Protein AF-A0A1V2LB92-F1 (afdb_monomer)

Radius of gyration: 40.5 Å; Cα contacts (8 Å, |Δi|>4): 14; chains: 1; bounding box: 112×59×64 Å

Organism: Cyberlindnera fabianii (NCBI:txid36022)

Structure (mmCIF, N/CA/C/O backbone):
data_AF-A0A1V2LB92-F1
#
_entry.id   AF-A0A1V2LB92-F1
#
loop_
_atom_site.group_PDB
_atom_site.id
_atom_site.type_symbol
_atom_site.label_atom_id
_atom_site.label_alt_id
_atom_site.label_comp_id
_atom_site.label_asym_id
_atom_site.label_entity_id
_atom_site.label_seq_id
_atom_site.pdbx_PDB_ins_code
_atom_site.Cartn_x
_atom_site.Cartn_y
_atom_site.Cartn_z
_atom_site.occupancy
_atom_site.B_iso_or_equiv
_atom_site.auth_seq_id
_atom_site.auth_comp_id
_atom_site.auth_asym_id
_atom_site.auth_atom_id
_atom_site.pdbx_PDB_model_num
ATOM 1 N N . MET A 1 1 ? 47.892 -26.557 3.082 1.00 36.50 1 MET A N 1
ATOM 2 C CA . MET A 1 1 ? 46.728 -25.646 3.042 1.00 36.50 1 MET A CA 1
ATOM 3 C C . MET A 1 1 ? 46.063 -25.804 1.686 1.00 36.50 1 MET A C 1
ATOM 5 O O . MET A 1 1 ? 46.674 -25.459 0.686 1.00 36.50 1 MET A O 1
ATOM 9 N N . THR A 1 2 ? 44.878 -26.402 1.628 1.00 41.91 2 THR A N 1
ATOM 10 C CA . THR A 1 2 ? 44.112 -26.574 0.387 1.00 41.91 2 THR A CA 1
ATOM 11 C C . THR A 1 2 ? 43.107 -25.433 0.272 1.00 41.91 2 THR A C 1
ATOM 13 O O . THR A 1 2 ? 42.190 -25.316 1.079 1.00 41.91 2 THR A O 1
ATOM 16 N N . ILE A 1 3 ? 43.309 -24.549 -0.706 1.00 48.97 3 ILE A N 1
ATOM 17 C CA . ILE A 1 3 ? 42.399 -23.432 -0.978 1.00 48.97 3 ILE A CA 1
ATOM 18 C C . ILE A 1 3 ? 41.278 -23.962 -1.875 1.00 48.97 3 ILE A C 1
ATOM 20 O O . ILE A 1 3 ? 41.501 -24.262 -3.046 1.00 48.97 3 ILE A O 1
ATOM 24 N N . THR A 1 4 ? 40.073 -24.111 -1.329 1.00 45.09 4 THR A N 1
ATOM 25 C CA . THR A 1 4 ? 38.881 -24.488 -2.098 1.00 45.09 4 THR A CA 1
ATOM 26 C C . THR A 1 4 ? 38.142 -23.236 -2.562 1.00 45.09 4 THR A C 1
ATOM 28 O O . THR A 1 4 ? 37.553 -22.524 -1.751 1.00 45.09 4 THR A O 1
ATOM 31 N N . PHE A 1 5 ? 38.144 -22.977 -3.870 1.00 56.56 5 PHE A N 1
ATOM 32 C CA . PHE A 1 5 ? 37.332 -21.923 -4.478 1.00 56.56 5 PHE A CA 1
ATOM 33 C C . PHE A 1 5 ? 35.899 -22.424 -4.700 1.00 56.56 5 PHE A C 1
ATOM 35 O O . PHE A 1 5 ? 35.677 -23.484 -5.288 1.00 56.56 5 PHE A O 1
ATOM 42 N N . THR A 1 6 ? 34.913 -21.667 -4.222 1.00 57.88 6 THR A N 1
ATOM 43 C CA . THR A 1 6 ? 33.488 -21.952 -4.421 1.00 57.88 6 THR A CA 1
ATOM 44 C C . THR A 1 6 ? 33.135 -21.901 -5.916 1.00 57.88 6 THR A C 1
ATOM 46 O O . THR A 1 6 ? 33.586 -21.023 -6.652 1.00 57.88 6 THR A O 1
ATOM 49 N N . LYS A 1 7 ? 32.358 -22.889 -6.393 1.00 54.69 7 LYS A N 1
ATOM 50 C CA . LYS A 1 7 ? 32.003 -23.114 -7.810 1.00 54.69 7 LYS A CA 1
ATOM 51 C C . LYS A 1 7 ? 31.178 -21.958 -8.408 1.00 54.69 7 LYS A C 1
ATOM 53 O O . LYS A 1 7 ? 29.968 -22.073 -8.572 1.00 54.69 7 LYS A O 1
ATOM 58 N N . ASN A 1 8 ? 31.832 -20.885 -8.837 1.00 59.44 8 ASN A N 1
ATOM 59 C CA . ASN A 1 8 ? 31.279 -19.954 -9.821 1.00 59.44 8 ASN A CA 1
ATOM 60 C C . ASN A 1 8 ? 31.751 -20.385 -11.218 1.00 59.44 8 ASN A C 1
ATOM 62 O O . ASN A 1 8 ? 32.840 -20.023 -11.653 1.00 59.44 8 ASN A O 1
ATOM 66 N N . SER A 1 9 ? 30.934 -21.160 -11.939 1.00 61.81 9 SER A N 1
ATOM 67 C CA . SER A 1 9 ? 31.319 -21.804 -13.215 1.00 61.81 9 SER A CA 1
ATOM 68 C C . SER A 1 9 ? 31.877 -20.842 -14.276 1.00 61.81 9 SER A C 1
ATOM 70 O O . SER A 1 9 ? 32.731 -21.218 -15.077 1.00 61.81 9 SER A O 1
ATOM 72 N N . LYS A 1 10 ? 31.425 -19.580 -14.266 1.00 61.66 10 LYS A N 1
ATOM 73 C CA . LYS A 1 10 ? 31.897 -18.528 -15.179 1.00 61.66 10 LYS A CA 1
ATOM 74 C C . LYS A 1 10 ? 33.268 -17.966 -14.791 1.00 61.66 10 LYS A C 1
ATOM 76 O O . LYS A 1 10 ? 34.039 -17.613 -15.675 1.00 61.66 10 LYS A O 1
ATOM 81 N N . THR A 1 11 ? 33.587 -17.879 -13.498 1.00 68.88 11 THR A N 1
ATOM 82 C CA . THR A 1 11 ? 34.873 -17.336 -13.024 1.00 68.88 11 THR A CA 1
ATOM 83 C C . THR A 1 11 ? 35.951 -18.412 -12.967 1.00 68.88 11 THR A C 1
ATOM 85 O O . THR A 1 11 ? 37.110 -18.119 -13.247 1.00 68.88 11 THR A O 1
ATOM 88 N N . THR A 1 12 ? 35.579 -19.668 -12.698 1.00 69.19 12 THR A N 1
ATOM 89 C CA . THR A 1 12 ? 36.506 -20.810 -12.700 1.00 69.19 12 THR A CA 1
ATOM 90 C C . THR A 1 12 ? 37.085 -21.070 -14.088 1.00 69.19 12 THR A C 1
ATOM 92 O O . THR A 1 12 ? 38.272 -21.344 -14.207 1.00 69.19 12 THR A O 1
ATOM 95 N N . GLY A 1 13 ? 36.287 -20.919 -15.153 1.00 71.81 13 GLY A N 1
ATOM 96 C CA . GLY A 1 13 ? 36.778 -21.061 -16.529 1.00 71.81 13 GLY A CA 1
ATOM 97 C C . GLY A 1 13 ? 37.812 -19.996 -16.913 1.00 71.81 13 GLY A C 1
ATOM 98 O O . GLY A 1 13 ? 38.801 -20.305 -17.572 1.00 71.81 13 GLY A O 1
ATOM 99 N N . SER A 1 14 ? 37.620 -18.755 -16.459 1.00 77.00 14 SER A N 1
ATOM 100 C CA . SER A 1 14 ? 38.572 -17.661 -16.688 1.00 77.00 14 SER A CA 1
ATOM 101 C C . SER A 1 14 ? 39.845 -17.808 -15.853 1.00 77.00 14 SER A C 1
ATOM 103 O O . SER A 1 14 ? 40.929 -17.528 -16.356 1.00 77.00 14 SER A O 1
ATOM 105 N N . LEU A 1 15 ? 39.731 -18.281 -14.606 1.00 74.69 15 LEU A N 1
ATOM 106 C CA . LEU A 1 15 ? 40.886 -18.569 -13.750 1.00 74.69 15 LEU A CA 1
ATOM 107 C C . LEU A 1 15 ? 41.728 -19.718 -14.303 1.00 74.69 15 LEU A C 1
ATOM 109 O O . LEU A 1 15 ? 42.943 -19.588 -14.367 1.00 74.69 15 LEU A O 1
ATOM 113 N N . ASN A 1 16 ? 41.099 -20.799 -14.768 1.00 74.56 16 ASN A N 1
ATOM 114 C CA . ASN A 1 16 ? 41.821 -21.928 -15.354 1.00 74.56 16 ASN A CA 1
ATOM 115 C C . ASN A 1 16 ? 42.598 -21.506 -16.610 1.00 74.56 16 ASN A C 1
ATOM 117 O O . ASN A 1 16 ? 43.771 -21.837 -16.731 1.00 74.56 16 ASN A O 1
ATOM 121 N N . ARG A 1 17 ? 42.004 -20.672 -17.474 1.00 76.88 17 ARG A N 1
ATOM 122 C CA . ARG A 1 17 ? 42.705 -20.095 -18.636 1.00 76.88 17 ARG A CA 1
ATOM 123 C C . ARG A 1 17 ? 43.873 -19.193 -18.243 1.00 76.88 17 ARG A C 1
ATOM 125 O O . ARG A 1 17 ? 44.909 -19.219 -18.893 1.00 76.88 17 ARG A O 1
ATOM 132 N N . LEU A 1 18 ? 43.720 -18.390 -17.189 1.00 78.88 18 LEU A N 1
ATOM 133 C CA . LEU A 1 18 ? 44.806 -17.542 -16.695 1.00 78.88 18 LEU A CA 1
ATOM 134 C C . LEU A 1 18 ? 45.961 -18.397 -16.151 1.00 78.88 18 LEU A C 1
ATOM 136 O O . LEU A 1 18 ? 47.122 -18.143 -16.462 1.00 78.88 18 LEU A O 1
ATOM 140 N N . LEU A 1 19 ? 45.645 -19.438 -15.383 1.00 77.19 19 LEU A N 1
ATOM 141 C CA . LEU A 1 19 ? 46.636 -20.355 -14.823 1.00 77.19 19 LEU A CA 1
ATOM 142 C C . LEU A 1 19 ? 47.370 -21.147 -15.915 1.00 77.19 19 LEU A C 1
ATOM 144 O O . LEU A 1 19 ? 48.583 -21.315 -15.819 1.00 77.19 19 LEU A O 1
ATOM 148 N N . GLU A 1 20 ? 46.678 -21.537 -16.988 1.00 75.19 20 GLU A N 1
ATOM 149 C CA . GLU A 1 20 ? 47.289 -22.139 -18.183 1.00 75.19 20 GLU A CA 1
ATOM 150 C C . GLU A 1 20 ? 48.284 -21.194 -18.878 1.00 75.19 20 GLU A C 1
ATOM 152 O O . GLU A 1 20 ? 49.287 -21.656 -19.415 1.00 75.19 20 GLU A O 1
ATOM 157 N N . THR A 1 21 ? 48.046 -19.876 -18.851 1.00 75.62 21 THR A N 1
ATOM 158 C CA . THR A 1 21 ? 48.954 -18.886 -19.466 1.00 75.62 21 THR A CA 1
ATOM 159 C C . THR A 1 21 ? 50.144 -18.489 -18.594 1.00 75.62 21 THR A C 1
ATOM 161 O O . THR A 1 21 ? 51.161 -18.048 -19.123 1.00 75.62 21 THR A O 1
ATOM 164 N N . VAL A 1 22 ? 50.026 -18.612 -17.270 1.00 76.06 22 VAL A N 1
ATOM 165 C CA . VAL A 1 22 ? 51.051 -18.163 -16.311 1.00 76.06 22 VAL A CA 1
ATOM 166 C C . VAL A 1 22 ? 52.025 -19.286 -15.945 1.00 76.06 22 VAL A C 1
ATOM 168 O O . VAL A 1 22 ? 53.168 -19.004 -15.592 1.00 76.06 22 VAL A O 1
ATOM 171 N N . LEU A 1 23 ? 51.609 -20.552 -16.046 1.00 67.50 23 LEU A N 1
ATOM 172 C CA . LEU A 1 23 ? 52.471 -21.698 -15.765 1.00 67.50 23 LEU A CA 1
ATOM 173 C C . LEU A 1 23 ? 53.269 -22.104 -17.020 1.00 67.50 23 LEU A C 1
ATOM 175 O O . LEU A 1 23 ? 52.676 -22.567 -18.000 1.00 67.50 23 LEU A O 1
ATOM 179 N N . PRO A 1 24 ? 54.611 -21.983 -17.013 1.00 64.62 24 PRO A N 1
ATOM 180 C CA . PRO A 1 24 ? 55.433 -22.421 -18.134 1.00 64.62 24 PRO A CA 1
ATOM 181 C C . PRO A 1 24 ? 55.300 -23.941 -18.317 1.00 64.62 24 PRO A C 1
ATOM 183 O O . PRO A 1 24 ? 55.562 -24.701 -17.387 1.00 64.62 24 PRO A O 1
ATOM 186 N N . GLY A 1 25 ? 54.902 -24.390 -19.513 1.00 58.72 25 GLY A N 1
ATOM 187 C CA . GLY A 1 25 ? 54.872 -25.814 -19.881 1.00 58.72 25 GLY A CA 1
ATOM 188 C C . GLY A 1 25 ? 53.495 -26.492 -19.944 1.00 58.72 25 GLY A C 1
ATOM 189 O O . GLY A 1 25 ? 53.449 -27.697 -20.178 1.00 58.72 25 GLY A O 1
ATOM 190 N N . HIS A 1 26 ? 52.377 -25.768 -19.780 1.00 58.84 26 HIS A N 1
ATOM 191 C CA . HIS A 1 26 ? 51.018 -26.345 -19.871 1.00 58.84 26 HIS A CA 1
ATOM 192 C C . HIS A 1 26 ? 50.240 -26.013 -21.157 1.00 58.84 26 HIS A C 1
ATOM 194 O O . HIS A 1 26 ? 49.044 -26.286 -21.258 1.00 58.84 26 HIS A O 1
ATOM 200 N N . THR A 1 27 ? 50.912 -25.482 -22.182 1.00 55.88 27 THR A N 1
ATOM 201 C CA . THR A 1 27 ? 50.312 -25.278 -23.505 1.00 55.88 27 THR A CA 1
ATOM 202 C C . THR A 1 27 ? 50.079 -26.633 -24.174 1.00 55.88 27 THR A C 1
ATOM 204 O O . THR A 1 27 ? 50.938 -27.144 -24.894 1.00 55.88 27 THR A O 1
ATOM 207 N N . THR A 1 28 ? 48.919 -27.248 -23.944 1.00 58.78 28 THR A N 1
ATOM 208 C CA . THR A 1 28 ? 48.454 -28.309 -24.838 1.00 58.78 28 THR A CA 1
ATOM 209 C C . THR A 1 28 ? 48.334 -27.690 -26.228 1.00 58.78 28 THR A C 1
ATOM 211 O O . THR A 1 28 ? 47.583 -26.740 -26.445 1.00 58.78 28 THR A O 1
ATOM 214 N N . ASN A 1 29 ? 49.163 -28.175 -27.153 1.00 53.75 29 ASN A N 1
ATOM 215 C CA . ASN A 1 29 ? 49.193 -27.782 -28.555 1.00 53.75 29 ASN A CA 1
ATOM 216 C C . ASN A 1 29 ? 47.835 -28.068 -29.215 1.00 53.75 29 ASN A C 1
ATOM 218 O O . ASN A 1 29 ? 47.664 -29.054 -29.923 1.00 53.75 29 ASN A O 1
ATOM 222 N N . THR A 1 30 ? 46.862 -27.188 -29.017 1.00 55.47 30 THR A N 1
ATOM 223 C CA . THR A 1 30 ? 45.809 -26.968 -29.997 1.00 55.47 30 THR A CA 1
ATOM 224 C C . THR A 1 30 ? 46.266 -25.774 -30.810 1.00 55.47 30 THR A C 1
ATOM 226 O O . THR A 1 30 ? 46.243 -24.636 -30.352 1.00 55.47 30 THR A O 1
ATOM 229 N N . ALA A 1 31 ? 46.780 -26.053 -32.008 1.00 53.22 31 ALA A N 1
ATOM 230 C CA . ALA A 1 31 ? 47.159 -25.051 -32.991 1.00 53.22 31 ALA A CA 1
ATOM 231 C C . ALA A 1 31 ? 45.909 -24.281 -33.455 1.00 53.22 31 ALA A C 1
ATOM 233 O O . ALA A 1 31 ? 45.389 -24.476 -34.553 1.00 53.22 31 ALA A O 1
ATOM 234 N N . LEU A 1 32 ? 45.401 -23.401 -32.599 1.00 57.19 32 LEU A N 1
ATOM 235 C CA . LEU A 1 32 ? 44.521 -22.324 -32.992 1.00 57.19 32 LEU A CA 1
ATOM 236 C C . LEU A 1 32 ? 45.417 -21.331 -33.719 1.00 57.19 32 LEU A C 1
ATOM 238 O O . LEU A 1 32 ? 46.194 -20.603 -33.103 1.00 57.19 32 LEU A O 1
ATOM 242 N N . LYS A 1 33 ? 45.342 -21.344 -35.055 1.00 60.31 33 LYS A N 1
ATOM 243 C CA . LYS A 1 33 ? 45.853 -20.249 -35.886 1.00 60.31 33 LYS A CA 1
ATOM 244 C C . LYS A 1 33 ? 45.472 -18.936 -35.190 1.00 60.31 33 LYS A C 1
ATOM 246 O O . LYS A 1 33 ? 44.308 -18.830 -34.793 1.00 60.31 33 LYS A O 1
ATOM 251 N N . PRO A 1 34 ? 46.384 -17.961 -35.032 1.00 54.69 34 PRO A N 1
ATOM 252 C CA . PRO A 1 34 ? 46.040 -16.667 -34.467 1.00 54.69 34 PRO A CA 1
ATOM 253 C C . PRO A 1 34 ? 45.077 -15.987 -35.439 1.00 54.69 34 PRO A C 1
ATOM 255 O O . PRO A 1 34 ? 45.477 -15.263 -36.348 1.00 54.69 34 PRO A O 1
ATOM 258 N N . THR A 1 35 ? 43.784 -16.276 -35.308 1.00 55.78 35 THR A N 1
ATOM 259 C CA . THR A 1 35 ? 42.744 -15.508 -35.968 1.00 55.78 35 THR A CA 1
ATOM 260 C C . THR A 1 35 ? 42.880 -14.129 -35.373 1.00 55.78 35 THR A C 1
ATOM 262 O O . THR A 1 35 ? 42.674 -13.945 -34.170 1.00 55.78 35 THR A O 1
ATOM 265 N N . SER A 1 36 ? 43.339 -13.201 -36.207 1.00 61.81 36 SE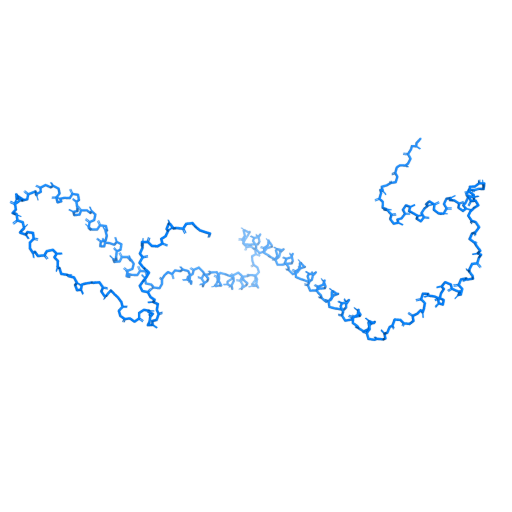R A N 1
ATOM 266 C CA . SER A 1 36 ? 43.546 -11.812 -35.841 1.00 61.81 36 SER A CA 1
ATOM 267 C C . SER A 1 36 ? 42.357 -11.341 -35.010 1.00 61.81 36 SER A C 1
ATOM 269 O O . SER A 1 36 ? 41.211 -11.625 -35.363 1.00 61.81 36 SER A O 1
ATOM 271 N N . SER A 1 37 ? 42.613 -10.646 -33.901 1.00 60.09 37 SER A N 1
ATOM 272 C CA . SER A 1 37 ? 41.569 -10.048 -33.056 1.00 60.09 37 SER A CA 1
ATOM 273 C C . SER A 1 37 ? 40.495 -9.346 -33.909 1.00 60.09 37 SER A C 1
ATOM 275 O O . SER A 1 37 ? 39.298 -9.490 -33.668 1.00 60.09 37 SER A O 1
ATOM 277 N N . SER A 1 38 ? 40.907 -8.727 -35.021 1.00 58.19 38 SER A N 1
ATOM 278 C CA . SER A 1 38 ? 40.024 -8.100 -36.006 1.00 58.19 38 SER A CA 1
ATOM 279 C C . SER A 1 38 ? 39.092 -9.062 -36.763 1.00 58.19 38 SER A C 1
ATOM 281 O O . SER A 1 38 ? 37.984 -8.663 -37.100 1.00 58.19 38 SER A O 1
ATOM 283 N N . GLN A 1 39 ? 39.456 -10.325 -37.007 1.00 61.31 39 GLN A N 1
ATOM 284 C CA . GLN A 1 39 ? 38.593 -11.333 -37.650 1.00 61.31 39 GLN A CA 1
ATOM 285 C C . GLN A 1 39 ? 37.511 -11.870 -36.699 1.00 61.31 39 GLN A C 1
ATOM 287 O O . GLN A 1 39 ? 36.364 -12.074 -37.111 1.00 61.31 39 GLN A O 1
ATOM 292 N N . ILE A 1 40 ? 37.834 -12.049 -35.414 1.00 60.62 40 ILE A N 1
ATOM 293 C CA . ILE A 1 40 ? 36.839 -12.403 -34.387 1.00 60.62 40 ILE A CA 1
ATOM 294 C C . ILE A 1 40 ? 35.899 -11.212 -34.150 1.00 60.62 40 ILE A C 1
ATOM 296 O O . ILE A 1 40 ? 34.680 -11.379 -34.088 1.00 60.62 40 ILE A O 1
ATOM 300 N N . ILE A 1 41 ? 36.439 -9.991 -34.111 1.00 57.38 41 ILE A N 1
ATOM 301 C CA . ILE A 1 41 ? 35.643 -8.763 -34.013 1.00 57.38 41 ILE A CA 1
ATOM 302 C C . ILE A 1 41 ? 34.748 -8.596 -35.254 1.00 57.38 41 ILE A C 1
ATOM 304 O O . ILE A 1 41 ? 33.557 -8.353 -35.111 1.00 57.38 41 ILE A O 1
ATOM 308 N N . ASN A 1 42 ? 35.247 -8.826 -36.470 1.00 56.81 42 ASN A N 1
ATOM 309 C CA . ASN A 1 42 ? 34.446 -8.705 -37.695 1.00 56.81 42 ASN A CA 1
ATOM 310 C C . ASN A 1 42 ? 33.351 -9.781 -37.818 1.00 56.81 42 ASN A C 1
ATOM 312 O O . ASN A 1 42 ? 32.269 -9.500 -38.333 1.00 56.81 42 ASN A O 1
ATOM 316 N N . SER A 1 43 ? 33.589 -11.004 -37.328 1.00 58.00 43 SER A N 1
ATOM 317 C CA . SER A 1 43 ? 32.570 -12.069 -37.323 1.00 58.00 43 SER A CA 1
ATOM 318 C C . SER A 1 43 ? 31.504 -11.871 -36.236 1.00 58.00 43 SER A C 1
ATOM 320 O O . SER A 1 43 ? 30.333 -12.178 -36.473 1.00 58.00 43 SER A O 1
ATOM 322 N N . THR A 1 44 ? 31.869 -11.289 -35.089 1.00 58.59 44 THR A N 1
ATOM 323 C CA . THR A 1 44 ? 30.923 -10.869 -34.035 1.00 58.59 44 THR A CA 1
ATOM 324 C C . THR A 1 44 ? 30.191 -9.563 -34.376 1.00 58.59 44 THR A C 1
ATOM 326 O O . THR A 1 44 ? 29.075 -9.347 -33.911 1.00 58.59 44 THR A O 1
ATOM 329 N N . GLN A 1 45 ? 30.747 -8.738 -35.269 1.00 55.00 45 GLN A N 1
ATOM 330 C CA . GLN A 1 45 ? 30.122 -7.548 -35.857 1.00 55.00 45 GLN A CA 1
ATOM 331 C C . GLN A 1 45 ? 29.263 -7.841 -37.101 1.00 55.00 45 GLN A C 1
ATOM 333 O O . GLN A 1 45 ? 28.994 -6.926 -37.887 1.00 55.00 45 GLN A O 1
ATOM 338 N N . LYS A 1 46 ? 28.751 -9.069 -37.294 1.00 59.56 46 LYS A N 1
ATOM 339 C CA . LYS A 1 46 ? 27.568 -9.252 -38.153 1.00 59.56 46 LYS A CA 1
ATOM 340 C C . LYS A 1 46 ? 26.453 -8.397 -37.560 1.00 59.56 46 LYS A C 1
ATOM 342 O O . LYS A 1 46 ? 25.798 -8.803 -36.605 1.00 59.56 46 LYS A O 1
ATOM 347 N N . LYS A 1 47 ? 26.318 -7.178 -38.089 1.00 63.47 47 LYS A N 1
ATOM 348 C CA . LYS A 1 47 ? 25.422 -6.122 -37.624 1.00 63.47 47 LYS A CA 1
ATOM 349 C C . LYS A 1 47 ? 24.054 -6.750 -37.392 1.00 63.47 47 LYS A C 1
ATOM 351 O O . LYS A 1 47 ? 23.355 -7.083 -38.349 1.00 63.47 47 LYS A O 1
ATOM 356 N N . LEU A 1 48 ? 23.702 -6.970 -36.123 1.00 65.31 48 LEU A N 1
ATOM 357 C CA . LEU A 1 48 ? 22.354 -7.377 -35.748 1.00 65.31 48 LEU A CA 1
ATOM 358 C C . LEU A 1 48 ? 21.407 -6.411 -36.453 1.00 65.31 48 LEU A C 1
ATOM 360 O O . LEU A 1 48 ? 21.630 -5.197 -36.408 1.00 65.31 48 LEU A O 1
ATOM 364 N N . LYS A 1 49 ? 20.387 -6.942 -37.142 1.00 81.69 49 LYS A N 1
ATOM 365 C CA . LYS A 1 49 ? 19.404 -6.100 -37.832 1.00 81.69 49 LYS A CA 1
ATOM 366 C C . LYS A 1 49 ? 18.955 -5.008 -36.849 1.00 81.69 49 LYS A C 1
ATOM 368 O O . LYS A 1 49 ? 18.624 -5.351 -35.709 1.00 81.69 49 LYS A O 1
ATOM 373 N N . PRO A 1 50 ? 18.940 -3.722 -37.240 1.00 83.81 50 PRO A N 1
ATOM 374 C CA . PRO A 1 50 ? 18.672 -2.616 -36.313 1.00 83.81 50 PRO A CA 1
ATOM 375 C C . PRO A 1 50 ? 17.334 -2.786 -35.578 1.00 83.81 50 PRO A C 1
ATOM 377 O O . PRO A 1 50 ? 17.179 -2.373 -34.428 1.00 83.81 50 PRO A O 1
ATOM 380 N N . GLU A 1 51 ? 16.384 -3.481 -36.205 1.00 85.50 51 GLU A N 1
ATOM 381 C CA . GLU A 1 51 ? 15.113 -3.871 -35.607 1.00 85.50 51 GLU A CA 1
ATOM 382 C C . GLU A 1 51 ? 15.262 -4.787 -34.376 1.00 85.50 51 GLU A C 1
ATOM 384 O O . GLU A 1 51 ? 14.610 -4.547 -33.356 1.00 85.50 51 GLU A O 1
ATOM 389 N N . LEU A 1 52 ? 16.136 -5.799 -34.432 1.00 86.12 52 LEU A N 1
ATOM 390 C CA . LEU A 1 52 ? 16.375 -6.731 -33.325 1.00 86.12 52 LEU A CA 1
ATOM 391 C C . LEU A 1 52 ? 17.014 -6.015 -32.135 1.00 86.12 52 LEU A C 1
ATOM 393 O O . LEU A 1 52 ? 16.562 -6.195 -31.004 1.00 86.12 52 LEU A O 1
ATOM 397 N N . VAL A 1 53 ? 17.977 -5.128 -32.400 1.00 87.25 53 VAL A N 1
ATOM 398 C CA . VAL A 1 53 ? 18.608 -4.281 -31.374 1.00 87.25 53 VAL A CA 1
ATOM 399 C C . VAL A 1 53 ? 17.570 -3.368 -30.718 1.00 87.25 53 VAL A C 1
ATOM 401 O O . VAL A 1 53 ? 17.519 -3.256 -2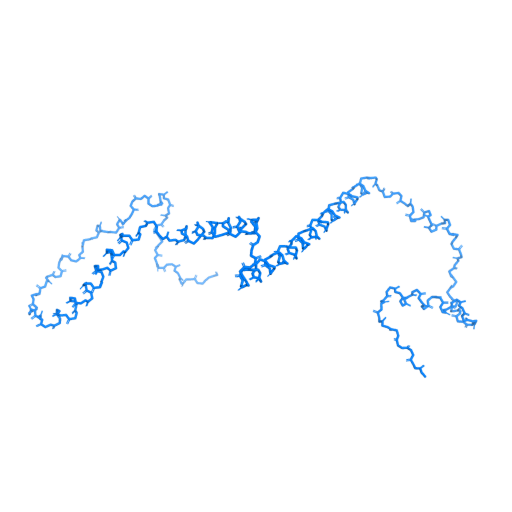9.494 1.00 87.25 53 VAL A O 1
ATOM 404 N N . ARG A 1 54 ? 16.677 -2.753 -31.507 1.00 90.50 54 ARG A N 1
ATOM 405 C CA . ARG A 1 54 ? 15.582 -1.926 -30.975 1.00 90.50 54 ARG A CA 1
ATOM 406 C C . ARG A 1 54 ? 14.633 -2.740 -30.091 1.00 90.50 54 ARG A C 1
ATOM 408 O O . ARG A 1 54 ? 14.210 -2.256 -29.040 1.00 90.50 54 ARG A O 1
ATOM 415 N N . ARG A 1 55 ? 14.298 -3.970 -30.496 1.00 93.00 55 ARG A N 1
ATOM 416 C CA . ARG A 1 55 ? 13.424 -4.876 -29.733 1.00 93.00 55 ARG A CA 1
ATOM 417 C C . ARG A 1 55 ? 14.068 -5.298 -28.411 1.00 93.00 55 ARG A C 1
ATOM 419 O O . ARG A 1 55 ? 13.389 -5.258 -27.388 1.00 93.00 55 ARG A O 1
ATOM 426 N N . GLN A 1 56 ? 15.357 -5.638 -28.424 1.00 91.44 56 GLN A N 1
ATOM 427 C CA . GLN A 1 56 ? 16.131 -5.975 -27.224 1.00 91.44 56 GLN A CA 1
ATOM 428 C C . GLN A 1 56 ? 16.202 -4.792 -26.256 1.00 91.44 56 GLN A C 1
ATOM 430 O O . GLN A 1 56 ? 15.751 -4.922 -25.123 1.00 91.44 56 GLN A O 1
ATOM 435 N N . ARG A 1 57 ? 16.588 -3.599 -26.727 1.00 94.06 57 ARG A N 1
ATOM 436 C CA . ARG A 1 57 ? 16.609 -2.379 -25.896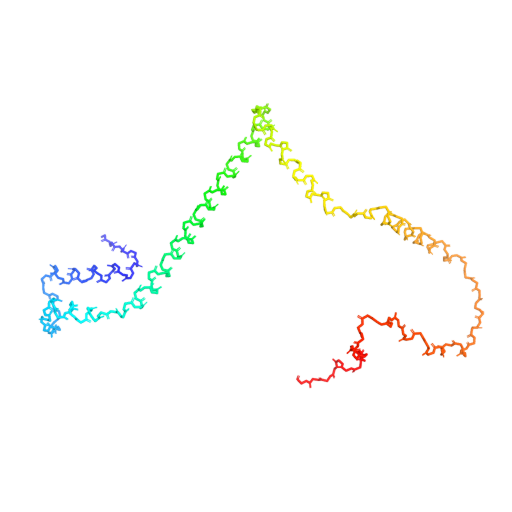 1.00 94.06 57 ARG A CA 1
ATOM 437 C C . ARG A 1 57 ? 15.247 -2.051 -25.283 1.00 94.06 57 ARG A C 1
ATOM 439 O O . ARG A 1 57 ? 15.165 -1.593 -24.147 1.00 94.06 57 ARG A O 1
ATOM 446 N N . LYS A 1 58 ? 14.149 -2.279 -26.019 1.00 96.44 58 LYS A N 1
ATOM 447 C CA . LYS A 1 58 ? 12.788 -2.087 -25.488 1.00 96.44 58 LYS A CA 1
ATOM 448 C C . LYS A 1 58 ? 12.479 -3.076 -24.359 1.00 96.44 58 LYS A C 1
ATOM 450 O O . LYS A 1 58 ? 11.874 -2.663 -23.372 1.00 96.44 58 LYS A O 1
ATOM 455 N N . LYS A 1 59 ? 12.876 -4.346 -24.500 1.00 96.44 59 LYS A N 1
ATOM 456 C CA . LYS A 1 59 ? 12.717 -5.370 -23.454 1.00 96.44 59 LYS A CA 1
ATOM 457 C C . LYS A 1 59 ? 13.552 -5.036 -22.220 1.00 96.44 59 LYS A C 1
ATOM 459 O O . LYS A 1 59 ? 12.988 -4.948 -21.138 1.00 96.44 59 LYS A O 1
ATOM 464 N N . GLU A 1 60 ? 14.832 -4.723 -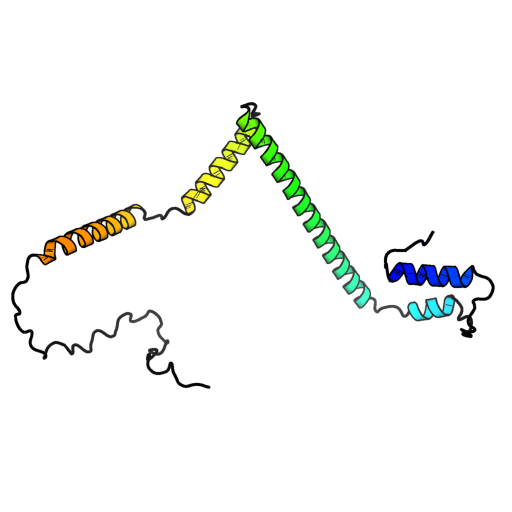22.399 1.00 96.00 60 GLU A N 1
ATOM 465 C CA . GLU A 1 60 ? 15.732 -4.325 -21.308 1.00 96.00 60 GLU A CA 1
ATOM 466 C C . GLU A 1 60 ? 15.191 -3.107 -20.552 1.00 96.00 60 GLU A C 1
ATOM 468 O O . GLU A 1 60 ? 15.107 -3.115 -19.328 1.00 96.00 60 GLU A O 1
ATOM 473 N N . LYS A 1 61 ? 14.720 -2.075 -21.265 1.00 97.44 61 LYS A N 1
ATOM 474 C CA . LYS A 1 61 ? 14.112 -0.892 -20.637 1.00 97.44 61 LYS A CA 1
ATOM 475 C C . LYS A 1 61 ? 12.837 -1.231 -19.863 1.00 97.44 61 LYS A C 1
ATOM 477 O O . LYS A 1 61 ? 12.557 -0.610 -18.838 1.00 97.44 61 LYS A O 1
ATOM 482 N N . LEU A 1 62 ? 12.033 -2.175 -20.355 1.00 97.56 62 LEU A N 1
ATOM 483 C CA . LEU A 1 62 ? 10.839 -2.642 -19.651 1.00 97.56 62 LEU A CA 1
ATOM 484 C C . LEU A 1 62 ? 11.225 -3.380 -18.364 1.00 97.56 62 LEU A C 1
ATOM 486 O O . LEU A 1 62 ? 10.639 -3.110 -17.319 1.00 97.56 62 LEU A O 1
ATOM 490 N N . GLU A 1 63 ? 12.205 -4.276 -18.432 1.00 97.12 63 GLU A N 1
ATOM 491 C CA . GLU A 1 63 ? 12.709 -5.027 -17.279 1.00 97.12 63 GLU A CA 1
ATOM 492 C C . GLU A 1 63 ? 13.330 -4.099 -16.236 1.00 97.12 63 GLU A C 1
ATOM 494 O O . GLU A 1 63 ? 12.956 -4.165 -15.069 1.00 97.12 63 GLU A O 1
ATOM 499 N N . GLN A 1 64 ? 14.156 -3.138 -16.652 1.00 97.06 64 GLN A N 1
ATOM 500 C CA . GLN A 1 64 ? 14.694 -2.108 -15.761 1.00 97.06 64 GLN A CA 1
ATOM 501 C C . GLN A 1 64 ? 13.580 -1.327 -15.056 1.00 97.06 64 GLN A C 1
ATOM 503 O O . GLN A 1 64 ?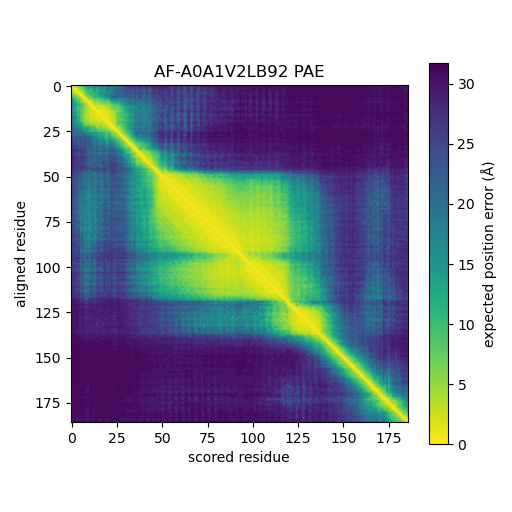 13.623 -1.141 -13.844 1.00 97.06 64 GLN A O 1
ATOM 508 N N . ARG A 1 65 ? 12.538 -0.910 -15.787 1.00 97.25 65 ARG A N 1
ATOM 509 C CA . ARG A 1 65 ? 11.384 -0.217 -15.189 1.00 97.25 65 ARG A CA 1
ATOM 510 C C . ARG A 1 65 ? 10.637 -1.089 -14.186 1.00 97.25 65 ARG A C 1
ATOM 512 O O . ARG A 1 65 ? 10.202 -0.576 -13.159 1.00 97.25 65 ARG A O 1
ATOM 519 N N . LYS A 1 66 ? 10.471 -2.382 -14.479 1.00 97.94 66 LYS A N 1
ATOM 520 C CA . LYS A 1 66 ? 9.853 -3.335 -13.551 1.00 97.94 66 LYS A CA 1
ATOM 521 C C . LYS A 1 66 ? 10.695 -3.483 -12.288 1.00 97.94 66 LYS A C 1
ATOM 523 O O . LYS A 1 66 ? 10.139 -3.365 -11.205 1.00 97.94 66 LYS A O 1
ATOM 528 N N . ASN A 1 67 ? 12.008 -3.640 -12.424 1.00 97.31 67 ASN A N 1
ATOM 529 C CA . ASN A 1 67 ? 12.919 -3.793 -11.291 1.00 97.31 67 ASN A CA 1
ATOM 530 C C . ASN A 1 67 ? 12.918 -2.546 -10.400 1.00 97.31 67 ASN A C 1
ATOM 532 O O . ASN A 1 67 ? 12.710 -2.663 -9.199 1.00 97.31 67 ASN A O 1
ATOM 536 N N . VAL A 1 68 ? 13.008 -1.349 -10.989 1.00 97.56 68 VAL A N 1
ATOM 537 C CA . VAL A 1 68 ? 12.914 -0.084 -10.237 1.00 97.56 68 VAL A CA 1
ATOM 538 C C . VAL A 1 68 ? 11.558 0.054 -9.543 1.00 97.56 68 VAL A C 1
ATOM 540 O O . VAL A 1 68 ? 11.482 0.544 -8.420 1.00 97.56 68 VAL A O 1
ATOM 543 N N . LYS A 1 69 ? 10.461 -0.367 -10.187 1.00 98.00 69 LYS A N 1
ATOM 544 C CA . LYS A 1 69 ? 9.134 -0.345 -9.558 1.00 98.00 69 LYS A CA 1
ATOM 545 C C . LYS A 1 69 ? 9.066 -1.307 -8.371 1.00 98.00 69 LYS A C 1
ATOM 547 O O . LYS A 1 69 ? 8.529 -0.927 -7.338 1.00 98.00 69 LYS A O 1
ATOM 552 N N . LEU A 1 70 ? 9.592 -2.521 -8.518 1.00 97.88 70 LEU A N 1
ATOM 553 C CA . LEU A 1 70 ? 9.621 -3.517 -7.448 1.00 97.88 70 LEU A CA 1
ATOM 554 C C . LEU A 1 70 ? 10.447 -3.031 -6.256 1.00 97.88 70 LEU A C 1
ATOM 556 O O . LEU A 1 70 ? 9.960 -3.089 -5.135 1.00 97.88 70 LEU A O 1
ATOM 560 N N . GLU A 1 71 ? 11.629 -2.470 -6.505 1.00 97.81 71 GLU A N 1
ATOM 561 C CA . GLU A 1 71 ? 12.497 -1.918 -5.459 1.00 97.81 71 GLU A CA 1
ATOM 562 C C . GLU A 1 71 ? 11.837 -0.745 -4.716 1.00 97.81 71 GLU A C 1
ATOM 564 O O . GLU A 1 71 ? 11.908 -0.640 -3.491 1.00 97.81 71 GLU A O 1
ATOM 569 N N . ARG A 1 72 ? 11.132 0.130 -5.444 1.00 97.56 72 ARG A N 1
ATOM 570 C CA . ARG A 1 72 ? 10.353 1.215 -4.830 1.00 97.56 72 ARG A CA 1
ATOM 571 C C . ARG A 1 72 ? 9.244 0.680 -3.935 1.00 97.56 72 ARG A C 1
ATOM 573 O O . ARG A 1 72 ? 9.099 1.170 -2.824 1.00 97.56 72 ARG A O 1
ATOM 580 N N . LEU A 1 73 ? 8.500 -0.324 -4.400 1.00 97.69 73 LEU A N 1
ATOM 581 C CA . LEU A 1 73 ? 7.435 -0.946 -3.613 1.00 97.69 73 LEU A CA 1
ATOM 582 C C . LEU A 1 73 ? 7.991 -1.640 -2.366 1.00 97.69 73 LEU A C 1
ATOM 584 O O . LEU A 1 73 ? 7.424 -1.478 -1.291 1.00 97.69 73 LEU A O 1
ATOM 588 N N . SER A 1 74 ? 9.111 -2.360 -2.474 1.00 97.31 74 SER A N 1
ATOM 589 C CA . SER A 1 74 ? 9.734 -2.993 -1.306 1.00 97.31 74 SER A CA 1
ATOM 590 C C . SER A 1 74 ? 10.225 -1.958 -0.298 1.00 97.31 74 SER A C 1
ATOM 592 O O . SER A 1 74 ? 10.047 -2.133 0.903 1.00 97.31 74 SER A O 1
ATOM 594 N N . ARG A 1 75 ? 10.798 -0.844 -0.768 1.00 97.38 75 ARG A N 1
ATOM 595 C CA . ARG A 1 75 ? 11.219 0.250 0.112 1.00 97.38 75 ARG A CA 1
ATOM 596 C C . ARG A 1 75 ? 10.026 0.920 0.794 1.00 97.38 75 ARG A C 1
ATOM 598 O O . ARG A 1 75 ? 10.073 1.146 1.996 1.00 97.38 75 ARG A O 1
ATOM 605 N N . GLU A 1 76 ? 8.960 1.198 0.050 1.00 97.56 76 GLU A N 1
ATOM 606 C CA . GLU A 1 76 ? 7.724 1.774 0.587 1.00 97.56 76 GLU A CA 1
ATOM 607 C C . GLU A 1 76 ? 7.095 0.864 1.651 1.00 97.56 76 GLU A C 1
ATOM 609 O O . GLU A 1 76 ? 6.649 1.352 2.687 1.00 97.56 76 GLU A O 1
ATOM 614 N N . GLN A 1 77 ? 7.128 -0.457 1.450 1.00 97.06 77 GLN A N 1
ATOM 615 C CA . GLN A 1 77 ? 6.678 -1.428 2.448 1.00 97.06 77 GLN A CA 1
ATOM 616 C C . GLN A 1 77 ? 7.493 -1.335 3.740 1.00 97.06 77 GLN A C 1
ATOM 618 O O . GLN A 1 77 ? 6.904 -1.186 4.810 1.00 97.06 77 GLN A O 1
ATOM 623 N N . VAL A 1 78 ? 8.825 -1.347 3.646 1.00 97.81 78 VAL A N 1
ATOM 624 C CA . VAL A 1 78 ? 9.713 -1.225 4.815 1.00 97.81 78 VAL A CA 1
ATOM 625 C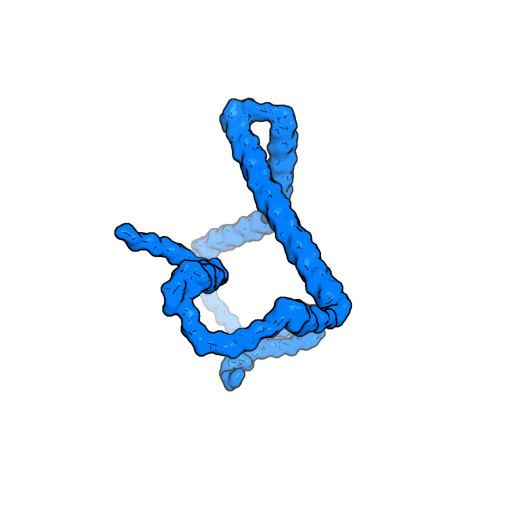 C . VAL A 1 78 ? 9.489 0.104 5.540 1.00 97.81 78 VAL A C 1
ATOM 627 O O . VAL A 1 78 ? 9.355 0.122 6.762 1.00 97.81 78 VAL A O 1
ATOM 630 N N . GLU A 1 79 ? 9.383 1.214 4.806 1.00 97.00 79 GLU A N 1
ATOM 631 C CA . GLU A 1 79 ? 9.101 2.529 5.392 1.00 97.00 79 GLU A CA 1
ATOM 632 C C . GLU A 1 79 ? 7.724 2.563 6.072 1.00 97.00 79 GLU A C 1
ATOM 634 O O . GLU A 1 79 ? 7.593 3.102 7.170 1.00 97.00 79 GLU A O 1
ATOM 639 N N . SER A 1 80 ? 6.699 1.962 5.460 1.00 95.62 80 SER A N 1
ATOM 640 C CA . SER A 1 80 ? 5.355 1.888 6.043 1.00 95.62 80 SER A CA 1
ATOM 641 C C . SER A 1 80 ? 5.318 1.052 7.323 1.00 95.62 80 SER A C 1
ATOM 643 O O . SER A 1 80 ? 4.659 1.440 8.287 1.00 95.62 80 SER A O 1
ATOM 645 N N . GLN A 1 81 ? 6.074 -0.047 7.363 1.00 96.69 81 GLN A N 1
ATOM 646 C CA . GLN A 1 81 ? 6.186 -0.905 8.534 1.00 96.69 81 GLN A CA 1
ATOM 647 C C . GLN A 1 81 ? 6.921 -0.189 9.667 1.00 96.69 81 GLN A C 1
ATOM 649 O O . GLN A 1 81 ? 6.421 -0.149 10.786 1.00 96.69 81 GLN A O 1
ATOM 654 N N . ALA A 1 82 ? 8.039 0.474 9.364 1.00 96.81 82 ALA A N 1
ATOM 655 C CA . ALA A 1 82 ? 8.762 1.269 10.350 1.00 96.81 82 ALA A CA 1
ATOM 656 C C . ALA A 1 82 ? 7.884 2.389 10.940 1.00 96.81 82 ALA A C 1
ATOM 658 O O . ALA A 1 82 ? 7.869 2.588 12.153 1.00 96.81 82 ALA A O 1
ATOM 659 N N . ARG A 1 83 ? 7.101 3.091 10.105 1.00 94.56 83 ARG A N 1
ATOM 660 C CA . ARG A 1 83 ? 6.138 4.106 10.577 1.00 94.56 83 ARG A CA 1
ATOM 661 C C . ARG A 1 83 ? 5.075 3.508 11.491 1.00 94.56 83 ARG A C 1
ATOM 663 O O . ARG A 1 83 ? 4.749 4.106 12.513 1.00 94.56 83 ARG A O 1
ATOM 670 N N . TYR A 1 84 ? 4.550 2.338 11.139 1.00 94.50 84 TYR A N 1
ATOM 671 C CA . TYR A 1 84 ? 3.580 1.628 11.967 1.00 94.50 84 TYR A CA 1
ATOM 672 C C . TYR A 1 84 ? 4.164 1.246 13.332 1.00 94.50 84 TYR A C 1
ATOM 674 O O . TYR A 1 84 ? 3.519 1.475 14.354 1.00 94.50 84 TYR A O 1
ATOM 682 N N . ASP A 1 85 ? 5.391 0.727 13.360 1.00 95.56 85 ASP A N 1
ATOM 683 C CA . ASP A 1 85 ? 6.058 0.323 14.597 1.00 95.56 85 ASP A CA 1
ATOM 684 C C . ASP A 1 85 ? 6.299 1.523 15.523 1.00 95.56 85 ASP A C 1
ATOM 686 O O . ASP A 1 85 ? 6.007 1.447 16.719 1.00 95.56 85 ASP A O 1
ATOM 690 N N . VAL A 1 86 ? 6.747 2.656 14.971 1.00 95.25 86 VAL A N 1
ATOM 691 C CA . VAL A 1 86 ? 6.907 3.916 15.718 1.00 95.25 86 VAL A CA 1
ATOM 692 C C . VAL A 1 86 ? 5.566 4.392 16.277 1.00 95.25 86 VAL A C 1
ATOM 694 O O . VAL A 1 86 ? 5.457 4.666 17.473 1.00 95.25 86 VAL A O 1
ATOM 697 N N . LEU A 1 87 ? 4.518 4.418 15.448 1.00 94.62 87 LEU A N 1
ATOM 698 C CA . LEU A 1 87 ? 3.178 4.827 15.871 1.00 94.62 87 LEU A CA 1
ATOM 699 C C . LEU A 1 87 ? 2.645 3.932 16.998 1.00 94.62 87 LEU A C 1
ATOM 701 O O . LEU A 1 87 ? 2.056 4.423 17.964 1.00 94.62 87 LEU A O 1
ATOM 705 N N . LEU A 1 88 ? 2.872 2.621 16.902 1.00 94.56 88 LEU A N 1
ATOM 706 C CA . LEU A 1 88 ? 2.473 1.654 17.918 1.00 94.56 88 LEU A CA 1
ATOM 707 C C . LEU A 1 88 ? 3.219 1.885 19.237 1.00 94.56 88 LEU A C 1
ATOM 709 O O . LEU A 1 88 ? 2.601 1.840 20.301 1.00 94.56 88 LEU A O 1
ATOM 713 N N . GLN A 1 89 ? 4.527 2.143 19.183 1.00 96.19 89 GLN A N 1
ATOM 714 C CA . GLN A 1 89 ? 5.327 2.458 20.368 1.00 96.19 89 GLN A CA 1
ATOM 715 C C . GLN A 1 89 ? 4.850 3.753 21.031 1.00 96.19 89 GLN A C 1
ATOM 717 O O . GLN A 1 89 ? 4.522 3.743 22.219 1.00 96.19 89 GLN A O 1
ATOM 722 N N . HIS A 1 90 ? 4.712 4.842 20.272 1.00 95.75 90 HIS A N 1
ATOM 723 C CA . HIS A 1 90 ? 4.208 6.110 20.803 1.00 95.75 90 HIS A CA 1
ATOM 724 C C . HIS A 1 90 ? 2.793 5.960 21.373 1.00 95.75 90 HIS A C 1
ATOM 726 O O . HIS A 1 90 ? 2.473 6.562 22.398 1.00 95.75 90 HIS A O 1
ATOM 732 N N . SER A 1 91 ? 1.948 5.119 20.764 1.00 94.06 91 SER A N 1
ATOM 733 C CA . SER A 1 91 ? 0.595 4.856 21.265 1.00 94.06 91 SER A CA 1
ATOM 734 C C . SER A 1 91 ? 0.593 4.110 22.585 1.00 94.06 91 SER A C 1
ATOM 736 O O . SER A 1 91 ? -0.255 4.399 23.426 1.00 94.06 91 SER A O 1
ATOM 738 N N . LYS A 1 92 ? 1.526 3.177 22.786 1.00 94.56 92 LYS A N 1
ATOM 739 C CA . LYS A 1 92 ? 1.678 2.459 24.057 1.00 94.56 92 LYS A CA 1
ATOM 740 C C . LYS A 1 92 ? 2.188 3.374 25.169 1.00 94.56 92 LYS A C 1
ATOM 742 O O . LYS A 1 92 ? 1.732 3.257 26.300 1.00 94.56 92 LYS A O 1
ATOM 747 N N . HIS A 1 93 ? 3.106 4.284 24.849 1.00 93.81 93 HIS A N 1
ATOM 748 C CA . HIS A 1 93 ? 3.704 5.208 25.818 1.00 93.81 93 HIS A CA 1
ATOM 749 C C . HIS A 1 93 ? 2.910 6.510 26.012 1.00 93.81 93 HIS A C 1
ATOM 751 O O . HIS A 1 93 ? 3.238 7.302 26.890 1.00 93.81 93 HIS A O 1
ATOM 757 N N . GLY A 1 94 ? 1.869 6.748 25.209 1.00 92.12 94 GLY A N 1
ATOM 758 C CA . GLY A 1 94 ? 1.056 7.966 25.264 1.00 92.12 94 GLY A CA 1
ATOM 759 C C . GLY A 1 94 ? 1.744 9.216 24.698 1.00 92.12 94 GLY A C 1
ATOM 760 O O . GLY A 1 94 ? 1.201 10.313 24.807 1.00 92.12 94 GLY A O 1
ATOM 761 N N . THR A 1 95 ? 2.903 9.072 24.053 1.00 94.25 95 THR A N 1
ATOM 762 C CA . THR A 1 95 ? 3.734 10.168 23.524 1.00 94.25 95 THR A CA 1
ATOM 763 C C . THR A 1 95 ? 3.388 10.527 22.075 1.00 94.25 95 THR A C 1
ATOM 765 O O . THR A 1 95 ? 4.266 10.860 21.287 1.00 94.25 95 THR A O 1
ATOM 768 N N . LEU A 1 96 ? 2.109 10.430 21.694 1.00 93.12 96 LEU A N 1
ATOM 769 C CA . LEU A 1 96 ? 1.677 10.677 20.316 1.00 93.12 96 LEU A CA 1
ATOM 770 C C . LEU A 1 96 ? 1.756 12.160 19.938 1.00 93.12 96 LEU A C 1
ATOM 772 O O . LEU A 1 96 ? 1.125 13.016 20.574 1.00 93.12 96 LEU A O 1
ATOM 776 N N . THR A 1 97 ? 2.405 12.431 18.813 1.00 94.44 97 THR A N 1
ATOM 777 C CA . THR A 1 97 ? 2.455 13.750 18.174 1.00 94.44 97 THR A CA 1
ATOM 778 C C . THR A 1 97 ? 1.097 14.105 17.551 1.00 94.44 97 THR A C 1
ATOM 780 O O . THR A 1 97 ? 0.266 13.236 17.278 1.00 94.44 97 THR A O 1
ATOM 783 N N . THR A 1 98 ? 0.824 15.388 17.298 1.00 94.81 98 THR A N 1
ATOM 784 C CA . THR A 1 98 ? -0.427 15.844 16.653 1.00 94.81 98 THR A CA 1
ATOM 785 C C . THR A 1 98 ? -0.659 15.202 15.285 1.00 94.81 98 THR A C 1
ATOM 787 O O . THR A 1 98 ? -1.785 14.805 14.972 1.00 94.81 98 THR A O 1
ATOM 790 N N . ASP A 1 99 ? 0.403 15.050 14.496 1.00 93.19 99 ASP A N 1
ATOM 791 C CA . ASP A 1 99 ? 0.336 14.458 13.158 1.00 93.19 99 ASP A CA 1
ATOM 792 C C . ASP A 1 99 ? 0.054 12.954 13.223 1.00 93.19 99 ASP A C 1
ATOM 794 O O . ASP A 1 99 ? -0.836 12.454 12.533 1.00 93.19 99 ASP A O 1
ATOM 798 N N . GLU A 1 100 ? 0.711 12.255 14.146 1.00 93.44 100 GLU A N 1
ATOM 799 C CA . GLU A 1 100 ? 0.494 10.832 14.422 1.00 93.44 100 GLU A CA 1
ATOM 800 C C . GLU A 1 100 ? -0.934 10.556 14.911 1.00 93.44 100 GLU A C 1
ATOM 802 O O . GLU A 1 100 ? -1.563 9.584 14.493 1.00 93.44 100 GLU A O 1
ATOM 807 N N . LYS A 1 101 ? -1.515 11.444 15.732 1.00 94.38 101 LYS A N 1
ATOM 808 C CA . LYS A 1 101 ? -2.932 11.349 16.143 1.00 94.38 101 LYS A CA 1
ATOM 809 C C . LYS A 1 101 ? -3.870 11.447 14.948 1.00 94.38 101 LYS A C 1
ATOM 811 O O . LYS A 1 101 ? -4.863 10.719 14.872 1.00 94.38 101 LYS A O 1
ATOM 816 N N . LYS A 1 102 ? -3.577 12.350 14.010 1.00 95.81 102 LYS A N 1
ATOM 817 C CA . LYS A 1 102 ? -4.367 12.518 12.786 1.00 95.81 102 LYS A CA 1
ATOM 818 C C . LYS A 1 102 ? -4.248 11.290 11.884 1.00 95.81 102 LYS A C 1
ATOM 820 O O . LYS A 1 102 ? -5.262 10.839 11.345 1.00 95.81 102 LYS A O 1
ATOM 825 N N . GLU A 1 103 ? -3.045 10.743 11.747 1.00 93.38 103 GLU A N 1
ATOM 826 C CA . GLU A 1 103 ? -2.790 9.513 10.998 1.00 93.38 103 GLU A CA 1
ATOM 827 C C . GLU A 1 103 ? -3.525 8.316 11.612 1.00 93.38 103 GLU A C 1
ATOM 829 O O . GLU A 1 103 ? -4.288 7.642 10.915 1.00 93.38 103 GLU A O 1
ATOM 834 N N . LEU A 1 104 ? -3.418 8.126 12.929 1.00 93.81 104 LEU A N 1
ATOM 835 C CA . LEU A 1 104 ? -4.128 7.080 13.661 1.00 93.81 104 LEU A CA 1
ATOM 836 C C . LEU A 1 104 ? -5.648 7.208 13.497 1.00 93.81 104 LEU A C 1
ATOM 838 O O . LEU A 1 104 ? -6.327 6.232 13.184 1.00 93.81 104 LEU A O 1
ATOM 842 N N . LYS A 1 105 ? -6.200 8.422 13.619 1.00 94.88 105 LYS A N 1
ATOM 843 C CA . LYS A 1 105 ? -7.634 8.672 13.399 1.00 94.88 105 LYS A CA 1
ATOM 844 C C . LYS A 1 105 ? -8.065 8.310 11.976 1.00 94.88 105 LYS A C 1
ATOM 846 O O . LYS A 1 105 ? -9.148 7.752 11.786 1.00 94.88 105 LYS A O 1
ATOM 851 N N . ARG A 1 106 ? -7.235 8.606 10.969 1.00 95.50 106 ARG A N 1
ATOM 852 C CA . ARG A 1 106 ? -7.494 8.228 9.572 1.00 95.50 106 ARG A CA 1
ATOM 853 C C . ARG A 1 106 ? -7.482 6.708 9.395 1.00 95.50 106 ARG A C 1
ATOM 855 O O . ARG A 1 106 ? -8.372 6.188 8.721 1.00 95.50 106 ARG A O 1
ATOM 862 N N . LEU A 1 107 ? -6.522 6.014 10.007 1.00 93.38 107 LEU A N 1
ATOM 863 C CA . LEU A 1 107 ? -6.426 4.551 9.990 1.00 93.38 107 LEU A CA 1
ATOM 864 C C . LEU A 1 107 ? -7.644 3.899 10.647 1.00 93.38 107 LEU A C 1
ATOM 866 O O . LEU A 1 107 ? -8.272 3.039 10.033 1.00 93.38 107 LEU A O 1
ATOM 870 N N . ILE A 1 108 ? -8.040 4.366 11.834 1.00 94.06 108 ILE A N 1
ATOM 871 C CA . ILE A 1 108 ? -9.243 3.889 12.530 1.00 94.06 108 ILE A CA 1
ATOM 872 C C . ILE A 1 108 ? -10.468 4.073 11.639 1.00 94.06 108 ILE A C 1
ATOM 874 O O . ILE A 1 108 ? -11.213 3.123 11.427 1.00 94.06 108 ILE A O 1
ATOM 878 N N . LYS A 1 109 ? -10.658 5.262 11.053 1.00 95.56 109 LYS A N 1
ATOM 879 C CA . LYS A 1 109 ? -11.818 5.529 10.193 1.00 95.56 109 LYS A CA 1
ATOM 880 C C . LYS A 1 109 ? -11.859 4.594 8.979 1.00 95.56 109 LYS A C 1
ATOM 882 O O . LYS A 1 109 ? -12.921 4.081 8.647 1.00 95.56 109 LYS A O 1
ATOM 887 N N . LYS A 1 110 ? -10.710 4.342 8.341 1.00 94.75 110 LYS A N 1
ATOM 888 C CA . LYS A 1 110 ? -10.604 3.406 7.211 1.00 94.75 110 LYS A CA 1
ATOM 889 C C . LYS A 1 110 ? -10.936 1.972 7.634 1.00 94.75 110 LYS A C 1
ATOM 891 O O . LYS A 1 110 ? -11.682 1.296 6.934 1.00 94.75 110 LYS A O 1
ATOM 896 N N . ASN A 1 111 ? -10.413 1.529 8.775 1.00 93.00 111 ASN A N 1
ATOM 897 C CA . ASN A 1 111 ? -10.650 0.181 9.286 1.00 93.00 111 ASN A CA 1
ATOM 898 C C . ASN A 1 111 ? -12.103 -0.017 9.721 1.00 93.00 111 ASN A C 1
ATOM 900 O O . ASN A 1 111 ? -12.679 -1.046 9.397 1.00 93.00 111 ASN A O 1
ATOM 904 N N . VAL A 1 112 ? -12.719 0.970 10.379 1.00 92.94 112 VAL A N 1
ATOM 905 C CA . VAL A 1 112 ? -14.142 0.922 10.751 1.00 92.94 112 VAL A CA 1
ATOM 906 C C . VAL A 1 112 ? -15.012 0.763 9.512 1.00 92.94 112 VAL A C 1
ATOM 908 O O . VAL A 1 112 ? -15.842 -0.135 9.482 1.00 92.94 112 VAL A O 1
ATOM 911 N N . VAL A 1 113 ? -14.779 1.563 8.467 1.00 91.75 113 VAL A N 1
ATOM 912 C CA . VAL A 1 113 ? -15.525 1.436 7.205 1.00 91.75 113 VAL A CA 1
ATOM 913 C C . VAL A 1 113 ? -15.329 0.054 6.580 1.00 91.75 113 VAL A C 1
ATOM 915 O O . VAL A 1 113 ? -16.301 -0.547 6.147 1.00 91.75 113 VAL A O 1
ATOM 918 N N . ASN A 1 114 ? -14.101 -0.473 6.571 1.00 91.19 114 ASN A N 1
ATOM 919 C CA . ASN A 1 114 ? -13.808 -1.789 5.997 1.00 91.19 114 ASN A CA 1
ATOM 920 C C . ASN A 1 114 ? -14.410 -2.957 6.799 1.00 91.19 114 ASN A C 1
ATOM 922 O O . ASN A 1 114 ? -14.788 -3.969 6.228 1.00 91.19 114 ASN A O 1
ATOM 926 N N . VAL A 1 115 ? -14.488 -2.839 8.126 1.00 89.50 115 VAL A N 1
ATOM 927 C CA . VAL A 1 115 ? -15.143 -3.845 8.979 1.00 89.50 115 VAL A CA 1
ATOM 928 C C . VAL A 1 115 ? -16.660 -3.741 8.848 1.00 89.50 115 VAL A C 1
ATOM 930 O O . VAL A 1 115 ? -17.353 -4.752 8.797 1.00 89.50 115 VAL A O 1
ATOM 933 N N . GLN A 1 116 ? -17.190 -2.522 8.773 1.00 87.06 116 GLN A N 1
ATOM 934 C CA . GLN A 1 116 ? -18.622 -2.287 8.651 1.00 87.06 116 GLN A CA 1
ATOM 935 C C . GLN A 1 116 ? -19.156 -2.656 7.266 1.00 87.06 116 GLN A C 1
ATOM 937 O O . GLN A 1 116 ? -20.286 -3.109 7.178 1.00 87.06 116 GLN A O 1
ATOM 942 N N . SER A 1 117 ? -18.353 -2.558 6.203 1.00 84.06 117 SER A N 1
ATOM 943 C CA . SER A 1 117 ? -18.752 -3.033 4.872 1.00 84.06 117 SER A CA 1
ATOM 944 C C . SER A 1 117 ? -18.890 -4.555 4.781 1.00 84.06 117 SER A C 1
ATOM 946 O O . SER A 1 117 ? -19.460 -5.050 3.817 1.00 84.06 117 SER A O 1
ATOM 948 N N . TRP A 1 118 ? -18.355 -5.303 5.751 1.00 80.44 118 TRP A N 1
ATOM 949 C CA . TRP A 1 118 ? -18.553 -6.750 5.862 1.00 80.44 118 TRP A CA 1
ATOM 950 C C . TRP A 1 118 ? -19.753 -7.108 6.744 1.00 80.44 118 TRP A C 1
ATOM 952 O O . TRP A 1 118 ? -20.155 -8.270 6.774 1.00 80.44 118 TRP A O 1
ATOM 962 N N . ARG A 1 119 ? -20.326 -6.145 7.480 1.00 80.12 119 ARG A N 1
ATOM 963 C CA . ARG A 1 119 ? -21.589 -6.373 8.185 1.00 80.12 119 ARG A CA 1
ATOM 964 C C . ARG A 1 119 ? -22.718 -6.423 7.165 1.00 80.12 119 ARG A C 1
ATOM 966 O O . ARG A 1 119 ? -22.775 -5.606 6.251 1.00 80.12 119 ARG A O 1
ATOM 973 N N . MET A 1 120 ? -23.597 -7.403 7.337 1.00 67.44 120 MET A N 1
ATOM 974 C CA . MET A 1 120 ? -24.751 -7.601 6.468 1.00 67.44 120 MET A CA 1
ATOM 975 C C . MET A 1 120 ? -25.694 -6.405 6.605 1.00 67.44 120 MET A C 1
ATOM 977 O O . MET A 1 120 ? -26.030 -6.005 7.717 1.00 67.44 120 MET A O 1
ATOM 981 N N . GLU A 1 121 ? -26.131 -5.850 5.477 1.00 68.81 121 GLU A N 1
ATOM 982 C CA . GLU A 1 121 ? -27.054 -4.707 5.443 1.00 68.81 121 GLU A CA 1
ATOM 983 C C . GLU A 1 121 ? -28.420 -5.064 6.064 1.00 68.81 121 GLU A C 1
ATOM 985 O O . GLU A 1 121 ? -29.048 -4.230 6.708 1.00 68.81 121 GLU A O 1
ATOM 990 N N . ASN A 1 122 ? -28.795 -6.348 6.014 1.00 68.31 122 ASN A N 1
ATOM 991 C CA . ASN A 1 122 ? -30.051 -6.881 6.546 1.00 68.31 122 ASN A CA 1
ATOM 992 C C . ASN A 1 122 ? -29.840 -7.627 7.880 1.00 68.31 122 ASN A C 1
ATOM 994 O O . ASN A 1 122 ? -30.334 -8.738 8.076 1.00 68.31 122 ASN A O 1
ATOM 998 N N . GLU A 1 123 ? -29.065 -7.048 8.807 1.00 76.00 123 GLU A N 1
ATOM 999 C CA . GLU A 1 123 ? -28.879 -7.614 10.157 1.00 76.00 123 GLU A CA 1
ATOM 1000 C C . GLU A 1 123 ? -30.216 -7.801 10.905 1.00 76.00 123 GLU A C 1
ATOM 1002 O O . GLU A 1 123 ? -30.311 -8.686 11.752 1.00 76.00 123 GLU A O 1
ATOM 1007 N N . GLU A 1 124 ? -31.232 -6.982 10.621 1.00 76.25 124 GLU A N 1
ATOM 1008 C CA . GLU A 1 124 ? -32.559 -7.075 11.248 1.00 76.25 124 GLU A CA 1
ATOM 1009 C C . GLU A 1 124 ? -33.379 -8.246 10.699 1.00 76.25 124 GLU A C 1
ATOM 1011 O O . GLU A 1 124 ? -33.815 -9.084 11.484 1.00 76.25 124 GLU A O 1
ATOM 1016 N N . GLU A 1 125 ? -33.493 -8.386 9.374 1.00 77.19 125 GLU A N 1
ATOM 1017 C CA . GLU A 1 125 ? -34.199 -9.520 8.752 1.00 77.19 125 GLU A CA 1
ATOM 1018 C C . GLU A 1 125 ? -33.529 -10.858 9.100 1.00 77.19 125 GLU A C 1
ATOM 1020 O O . GLU A 1 125 ? -34.197 -11.855 9.362 1.00 77.19 125 GLU A O 1
ATOM 1025 N N . LEU A 1 126 ? -32.192 -10.894 9.163 1.00 82.81 126 LEU A N 1
ATOM 1026 C CA . LEU A 1 126 ? -31.470 -12.100 9.567 1.00 82.81 126 LEU A CA 1
ATOM 1027 C C . LEU A 1 126 ? -31.740 -12.460 11.033 1.00 82.81 126 LEU A C 1
ATOM 1029 O O . LEU A 1 126 ? -31.859 -13.641 11.354 1.00 82.81 126 LEU A O 1
ATOM 1033 N N . LYS A 1 127 ? -31.837 -11.462 11.922 1.00 87.12 127 LYS A N 1
ATOM 1034 C CA . LYS A 1 127 ? -32.190 -11.684 13.332 1.00 87.12 127 LYS A CA 1
ATOM 1035 C C . LYS A 1 127 ? -33.618 -12.189 13.474 1.00 87.12 127 LYS A C 1
ATOM 1037 O O . LYS A 1 127 ? -33.834 -13.092 14.274 1.00 87.12 127 LYS A O 1
ATOM 1042 N N . GLU A 1 128 ? -34.551 -11.651 12.696 1.00 86.94 128 GLU A N 1
ATOM 1043 C CA . GLU A 1 128 ? -35.941 -12.108 12.668 1.00 86.94 128 GLU A CA 1
ATOM 1044 C C . GLU A 1 128 ? -36.026 -13.571 12.212 1.00 86.94 128 GLU A C 1
ATOM 1046 O O . GLU A 1 128 ? -36.535 -14.414 12.944 1.00 86.94 128 GLU A O 1
ATOM 1051 N N . ILE A 1 129 ? -35.384 -13.923 11.093 1.00 85.62 129 ILE A N 1
ATOM 1052 C CA . ILE A 1 129 ? -35.318 -15.312 10.609 1.00 85.62 129 ILE A CA 1
ATOM 1053 C C . ILE A 1 129 ? -34.634 -16.231 11.632 1.00 85.62 129 ILE A C 1
ATOM 1055 O O . ILE A 1 129 ? -35.068 -17.361 11.862 1.00 85.62 129 ILE A O 1
ATOM 1059 N N . GLN A 1 130 ? -33.548 -15.776 12.260 1.00 87.62 130 GLN A N 1
ATOM 1060 C CA . GLN A 1 130 ? -32.852 -16.549 13.286 1.00 87.62 130 GLN A CA 1
ATOM 1061 C C . GLN A 1 130 ? -33.752 -16.796 14.502 1.00 87.62 130 GLN A C 1
ATOM 1063 O O . GLN A 1 130 ? -33.737 -17.894 15.067 1.00 87.62 130 GLN A O 1
ATOM 1068 N N . GLN A 1 131 ? -34.537 -15.796 14.893 1.00 91.50 131 GLN A N 1
ATOM 1069 C CA . GLN A 1 131 ? -35.489 -15.905 15.983 1.00 91.50 131 GLN A CA 1
ATOM 1070 C C . GLN A 1 131 ? -36.623 -16.874 15.630 1.00 91.50 131 GLN A C 1
ATOM 1072 O O . GLN A 1 131 ? -36.882 -17.790 16.412 1.00 91.50 131 GLN A O 1
ATOM 1077 N N . ASP A 1 132 ? -37.188 -16.779 14.427 1.00 88.25 132 ASP A N 1
ATOM 1078 C CA . ASP A 1 132 ? -38.204 -17.705 13.918 1.00 88.25 132 ASP A CA 1
ATOM 1079 C C . ASP A 1 132 ? -37.706 -19.158 13.907 1.00 88.25 132 ASP A C 1
ATOM 1081 O O . ASP A 1 132 ? -38.397 -20.071 14.366 1.00 88.25 132 ASP A O 1
ATOM 1085 N N . ILE A 1 133 ? -36.472 -19.402 13.452 1.00 87.06 133 ILE A N 1
ATOM 1086 C CA . ILE A 1 133 ? -35.858 -20.740 13.475 1.00 87.06 133 ILE A CA 1
ATOM 1087 C C . ILE A 1 133 ? -35.706 -21.250 14.913 1.00 87.06 133 ILE A C 1
ATOM 1089 O O . ILE A 1 133 ? -36.013 -22.412 15.199 1.00 87.06 133 ILE A O 1
ATOM 1093 N N . MET A 1 134 ? -35.240 -20.402 15.833 1.00 88.19 134 MET A N 1
ATOM 1094 C CA . MET A 1 134 ? -35.099 -20.773 17.243 1.00 88.19 134 MET A CA 1
ATOM 1095 C C . MET A 1 134 ? -36.449 -21.081 17.898 1.00 88.19 134 MET A C 1
ATOM 1097 O O . MET A 1 134 ? -36.541 -21.990 18.730 1.00 88.19 134 MET A O 1
ATOM 1101 N N . GLU A 1 135 ? -37.497 -20.341 17.548 1.00 86.62 135 GLU A N 1
ATOM 1102 C CA . GLU A 1 135 ? -38.857 -20.579 18.023 1.00 86.62 135 GLU A CA 1
ATOM 1103 C C . GLU A 1 135 ? -39.412 -21.893 17.464 1.00 86.62 135 GLU A C 1
ATOM 1105 O O . GLU A 1 135 ? -39.896 -22.731 18.234 1.00 86.62 135 GLU A O 1
ATOM 1110 N N . LEU A 1 136 ? -39.230 -22.157 16.168 1.00 80.94 136 LEU A N 1
ATOM 1111 C CA . LEU A 1 136 ? -39.610 -23.423 15.540 1.00 80.94 136 LEU A CA 1
ATOM 1112 C C . LEU A 1 136 ? -38.919 -24.621 16.204 1.00 80.94 136 LEU A C 1
ATOM 1114 O O . LEU A 1 136 ? -39.596 -25.582 16.578 1.00 80.94 136 LEU A O 1
ATOM 1118 N N . GLN A 1 137 ? -37.611 -24.547 16.463 1.00 76.62 137 GLN A N 1
ATOM 1119 C CA . GLN A 1 137 ? -36.882 -25.611 17.164 1.00 76.62 137 GLN A CA 1
ATOM 1120 C C . GLN A 1 137 ? -37.436 -25.882 18.572 1.00 76.62 137 GLN A C 1
ATOM 1122 O O . GLN A 1 137 ? -37.560 -27.039 18.973 1.00 76.62 137 GLN A O 1
ATOM 1127 N N . LYS A 1 138 ? -37.834 -24.848 19.324 1.00 70.69 138 LYS A N 1
ATOM 1128 C CA . LYS A 1 138 ? -38.465 -25.020 20.648 1.00 70.69 138 LYS A CA 1
ATOM 1129 C C . LYS A 1 138 ? -39.865 -25.643 20.556 1.00 70.69 138 LYS A C 1
ATOM 1131 O O . LYS A 1 138 ? -40.256 -26.422 21.433 1.00 70.69 138 LYS A O 1
ATOM 1136 N N . THR A 1 139 ? -40.624 -25.330 19.504 1.00 61.56 139 THR A N 1
ATOM 1137 C CA . THR A 1 139 ? -41.969 -25.898 19.293 1.00 61.56 139 THR A CA 1
ATOM 1138 C C . THR A 1 139 ? -41.946 -27.369 18.865 1.00 61.56 139 THR A C 1
ATOM 1140 O O . THR A 1 139 ? -42.809 -28.139 19.288 1.00 61.56 139 THR A O 1
ATOM 1143 N N . GLU A 1 140 ? -40.935 -27.804 18.111 1.00 58.16 140 GLU A N 1
ATOM 1144 C CA . GLU A 1 140 ? -40.754 -29.214 17.731 1.00 58.16 140 GLU A CA 1
ATOM 1145 C C . GLU A 1 140 ? -40.477 -30.100 18.960 1.00 58.16 140 GLU A C 1
ATOM 1147 O O . GLU A 1 140 ? -41.104 -31.148 19.123 1.00 58.16 140 GLU A O 1
ATOM 1152 N N . TYR A 1 141 ? -39.661 -29.636 19.917 1.00 55.12 141 TYR A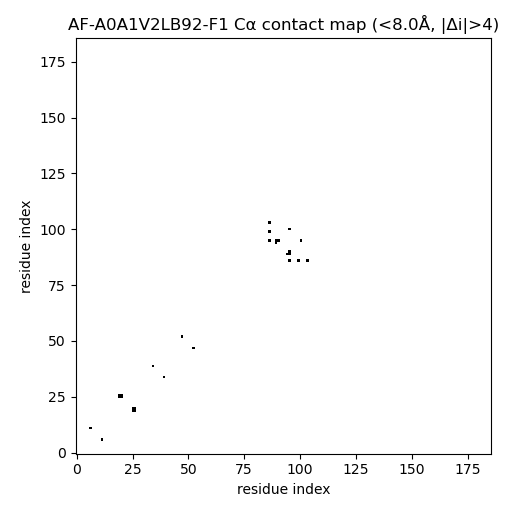 N 1
ATOM 1153 C CA . TYR A 1 141 ? -39.432 -30.355 21.183 1.00 55.12 141 TYR A CA 1
ATOM 1154 C C . TYR A 1 141 ? -40.688 -30.469 22.067 1.00 55.12 141 TYR A C 1
ATOM 1156 O O . TYR A 1 141 ? -40.810 -31.407 22.856 1.00 55.12 141 TYR A O 1
ATOM 1164 N N . THR A 1 142 ? -41.648 -29.548 21.942 1.00 54.00 142 THR A N 1
ATOM 1165 C CA . THR A 1 142 ? -42.901 -29.569 22.721 1.00 54.00 142 THR A CA 1
ATOM 1166 C C . THR A 1 142 ? -44.050 -30.296 22.010 1.00 54.00 142 THR A C 1
ATOM 1168 O O . THR A 1 142 ? -44.941 -30.828 22.681 1.00 54.00 142 THR A O 1
ATOM 1171 N N . ARG A 1 143 ? -44.021 -30.418 20.675 1.00 52.78 143 ARG A N 1
ATOM 1172 C CA . ARG A 1 143 ? -45.045 -31.128 19.881 1.00 52.78 143 ARG A CA 1
ATOM 1173 C C . ARG A 1 143 ? -44.966 -32.656 19.936 1.00 52.78 143 ARG A C 1
ATOM 1175 O O . ARG A 1 143 ? -45.976 -33.307 19.669 1.00 52.78 143 ARG A O 1
ATOM 1182 N N . VAL A 1 144 ? -43.858 -33.247 20.395 1.00 53.22 144 VAL A N 1
ATOM 1183 C CA . VAL A 1 144 ? -43.731 -34.716 20.559 1.00 53.22 144 VAL A CA 1
ATOM 1184 C C . VAL A 1 144 ? -44.769 -35.306 21.540 1.00 53.22 144 VAL A C 1
ATOM 1186 O O . VAL A 1 144 ? -45.034 -36.506 21.518 1.00 53.22 144 VAL A O 1
ATOM 1189 N N . LYS A 1 145 ? -45.447 -34.488 22.361 1.00 54.28 145 LYS A N 1
ATOM 1190 C CA . LYS A 1 145 ? -46.471 -34.959 23.315 1.00 54.28 145 LYS A CA 1
ATOM 1191 C C . LYS A 1 145 ? -47.907 -35.060 22.796 1.00 54.28 145 LYS A C 1
ATOM 1193 O O . LYS A 1 145 ? -48.776 -35.474 23.563 1.00 54.28 145 LYS A O 1
ATOM 1198 N N . ARG A 1 146 ? -48.209 -34.740 21.536 1.00 56.56 146 ARG A N 1
ATOM 1199 C CA . ARG A 1 146 ? -49.567 -34.944 21.000 1.00 56.56 146 ARG A CA 1
ATOM 1200 C C . ARG A 1 146 ? -49.520 -35.595 19.627 1.00 56.56 146 ARG A C 1
ATOM 1202 O O . ARG A 1 146 ? -49.562 -34.918 18.611 1.00 56.56 146 ARG A O 1
ATOM 1209 N N . ARG A 1 147 ? -49.486 -36.931 19.619 1.00 58.41 147 ARG A N 1
ATOM 1210 C CA . ARG A 1 147 ? -49.930 -37.743 18.478 1.00 58.41 147 ARG A CA 1
ATOM 1211 C C . ARG A 1 147 ? -51.462 -37.694 18.410 1.00 58.41 147 ARG A C 1
ATOM 1213 O O . ARG A 1 147 ? -52.089 -38.272 19.298 1.00 58.41 147 ARG A O 1
ATOM 1220 N N . PRO A 1 148 ? -52.096 -37.094 17.390 1.00 53.97 148 PRO A N 1
ATOM 1221 C CA . PRO A 1 148 ? -53.423 -37.517 17.003 1.00 53.97 148 PRO A CA 1
ATOM 1222 C C . PRO A 1 148 ? -53.291 -38.750 16.105 1.00 53.97 148 PRO A C 1
ATOM 1224 O O . PRO A 1 148 ? -52.467 -38.824 15.193 1.00 53.97 148 PRO A O 1
ATOM 1227 N N . THR A 1 149 ? -54.106 -39.741 16.421 1.00 58.16 149 THR A N 1
ATOM 1228 C CA . THR A 1 149 ? -54.299 -40.982 15.682 1.00 58.16 149 THR A CA 1
ATOM 1229 C C . THR A 1 149 ? -54.570 -40.727 14.200 1.00 58.16 149 THR A C 1
ATOM 1231 O O . THR A 1 149 ? -55.417 -39.917 13.827 1.00 58.16 149 THR A O 1
ATOM 1234 N N . THR A 1 150 ? -53.833 -41.475 13.388 1.00 54.50 150 THR A N 1
ATOM 1235 C CA . THR A 1 150 ? -53.957 -41.711 11.950 1.00 54.50 150 THR A CA 1
ATOM 1236 C C . THR A 1 150 ? -55.381 -41.576 11.391 1.00 54.50 150 THR A C 1
ATOM 1238 O O . THR A 1 150 ? -56.238 -42.430 11.611 1.00 54.50 150 THR A O 1
ATOM 1241 N N . LYS A 1 151 ? -55.613 -40.558 10.554 1.00 56.75 151 LYS A N 1
ATOM 1242 C CA . LYS A 1 151 ? -56.638 -40.629 9.504 1.00 56.75 151 LYS A CA 1
ATOM 1243 C C . LYS A 1 151 ? -55.931 -40.911 8.184 1.00 56.75 151 LYS A C 1
ATOM 1245 O O . LYS A 1 151 ? -55.031 -40.178 7.788 1.00 56.75 151 LYS A O 1
ATOM 1250 N N . ARG A 1 152 ? -56.302 -42.035 7.573 1.00 59.81 152 ARG A N 1
ATOM 1251 C CA . ARG A 1 152 ? -55.833 -42.493 6.264 1.00 59.81 152 ARG A CA 1
ATOM 1252 C C . ARG A 1 152 ? -56.129 -41.401 5.235 1.00 59.81 152 ARG A C 1
ATOM 1254 O O . ARG A 1 152 ? -57.283 -41.016 5.087 1.00 59.81 152 ARG A O 1
ATOM 1261 N N . LEU A 1 153 ? -55.089 -40.885 4.587 1.00 52.06 153 LEU A N 1
ATOM 1262 C CA . LEU A 1 153 ? -55.226 -40.035 3.410 1.00 52.06 153 LEU A CA 1
ATOM 1263 C C . LEU A 1 153 ? -55.231 -40.953 2.189 1.00 52.06 153 LEU A C 1
ATOM 1265 O O . LEU A 1 153 ? -54.302 -41.738 2.000 1.00 52.06 153 LEU A O 1
ATOM 1269 N N . ASP A 1 154 ? -56.307 -40.879 1.413 1.00 51.81 154 ASP A N 1
ATOM 1270 C CA . ASP A 1 154 ? -56.494 -41.643 0.186 1.00 51.81 154 ASP A CA 1
ATOM 1271 C C . ASP A 1 154 ? -55.390 -41.329 -0.834 1.00 51.81 154 ASP A C 1
ATOM 1273 O O . ASP A 1 154 ? -55.073 -40.174 -1.125 1.00 51.81 154 ASP A O 1
ATOM 1277 N N . ALA A 1 155 ? -54.812 -42.385 -1.407 1.00 53.97 155 ALA A N 1
ATOM 1278 C CA . ALA A 1 155 ? -53.661 -42.346 -2.310 1.00 53.97 155 ALA A CA 1
ATOM 1279 C C . ALA A 1 155 ? -53.957 -41.765 -3.713 1.00 53.97 155 ALA A C 1
ATOM 1281 O O . ALA A 1 155 ? -53.141 -41.889 -4.622 1.00 53.97 155 ALA A O 1
ATOM 1282 N N . THR A 1 156 ? -55.104 -41.118 -3.920 1.00 55.50 156 THR A N 1
ATOM 1283 C CA . THR A 1 156 ? -55.536 -40.600 -5.231 1.00 55.50 156 THR A CA 1
ATOM 1284 C C . THR A 1 156 ? -55.212 -39.120 -5.453 1.00 55.50 156 THR A C 1
ATOM 1286 O O . THR A 1 156 ? -55.396 -38.624 -6.561 1.00 55.50 156 THR A O 1
ATOM 1289 N N . GLN A 1 157 ? -54.674 -38.407 -4.455 1.00 49.47 157 GLN A N 1
ATOM 1290 C CA . GLN A 1 157 ? -54.324 -36.978 -4.579 1.00 49.47 157 GLN A CA 1
ATOM 1291 C C . GLN A 1 157 ? -52.823 -36.696 -4.788 1.00 49.47 157 GLN A C 1
ATOM 1293 O O . GLN A 1 157 ? -52.429 -35.542 -4.950 1.00 49.47 157 GLN A O 1
ATOM 1298 N N . LEU A 1 158 ? -51.974 -37.728 -4.827 1.00 51.81 158 LEU A N 1
ATOM 1299 C CA . LEU A 1 158 ? -50.511 -37.579 -4.908 1.00 51.81 158 LEU A CA 1
ATOM 1300 C C . LEU A 1 158 ? -49.963 -37.257 -6.310 1.00 51.81 158 LEU A C 1
ATOM 1302 O O . LEU A 1 158 ? -48.805 -36.870 -6.427 1.00 51.81 158 LEU A O 1
ATOM 1306 N N . TYR A 1 159 ? -50.772 -37.338 -7.370 1.00 49.91 159 TYR A N 1
ATOM 1307 C CA . TYR A 1 159 ? -50.321 -37.070 -8.744 1.00 49.91 159 TYR A CA 1
ATOM 1308 C C . TYR A 1 159 ? -50.820 -35.729 -9.297 1.00 49.91 159 TYR A C 1
ATOM 1310 O O . TYR A 1 159 ? -51.435 -35.650 -10.358 1.00 49.91 159 TYR A O 1
ATOM 1318 N N . ASN A 1 160 ? -50.477 -34.628 -8.626 1.00 49.91 160 ASN A N 1
ATOM 1319 C CA . ASN A 1 160 ? -50.515 -33.304 -9.251 1.00 49.91 160 ASN A CA 1
ATOM 1320 C C . ASN A 1 160 ? -49.209 -33.048 -10.022 1.00 49.91 160 ASN A C 1
ATOM 1322 O O . ASN A 1 160 ? -48.331 -32.304 -9.589 1.00 49.91 160 ASN A O 1
ATOM 1326 N N . LYS A 1 161 ? -49.111 -33.632 -11.225 1.00 54.47 161 LYS A N 1
ATOM 1327 C CA . LYS A 1 161 ? -47.991 -33.529 -12.193 1.00 54.47 161 LYS A CA 1
ATOM 1328 C C . LYS A 1 161 ? -47.742 -32.102 -12.746 1.00 54.47 161 LYS A C 1
ATOM 1330 O O . LYS A 1 161 ? -47.102 -31.935 -13.777 1.00 54.47 161 LYS A O 1
ATOM 1335 N N . LYS A 1 162 ? -48.271 -31.055 -12.098 1.00 54.03 162 LYS A N 1
ATOM 1336 C CA . LYS A 1 162 ? -48.237 -29.650 -12.555 1.00 54.03 162 LYS A CA 1
ATOM 1337 C C . LYS A 1 162 ? -47.290 -28.738 -11.761 1.00 54.03 162 LYS A C 1
ATOM 1339 O O . LYS A 1 162 ? -47.127 -27.586 -12.147 1.00 54.03 162 LYS A O 1
ATOM 1344 N N . GLN A 1 163 ? -46.637 -29.225 -10.703 1.00 52.81 163 GLN A N 1
ATOM 1345 C CA . GLN A 1 163 ? -45.707 -28.420 -9.890 1.00 52.81 163 GLN A CA 1
ATOM 1346 C C . GLN A 1 163 ? -44.233 -28.477 -10.340 1.00 52.81 163 GLN A C 1
ATOM 1348 O O . GLN A 1 163 ? -43.388 -27.815 -9.747 1.00 52.81 163 GLN A O 1
ATOM 1353 N N . ALA A 1 164 ? -43.916 -29.177 -11.434 1.00 52.53 164 ALA A N 1
ATOM 1354 C CA . ALA A 1 164 ? -42.564 -29.249 -12.005 1.00 52.53 164 ALA A CA 1
ATOM 1355 C C . ALA A 1 164 ? -42.160 -28.017 -12.852 1.00 52.53 164 ALA A C 1
ATOM 1357 O O . ALA A 1 164 ? -41.274 -28.098 -13.695 1.00 52.53 164 ALA A O 1
ATOM 1358 N N . LYS A 1 165 ? -42.805 -26.859 -12.665 1.00 58.88 165 LYS A N 1
ATOM 1359 C CA . LYS A 1 165 ? -42.420 -25.592 -13.315 1.00 58.88 165 LYS A CA 1
ATOM 1360 C C . LYS A 1 165 ? -41.964 -24.600 -12.258 1.00 58.88 165 LYS A C 1
ATOM 1362 O O . LYS A 1 165 ? -42.642 -23.611 -12.001 1.00 58.88 165 LYS A O 1
ATOM 1367 N N . ARG A 1 166 ? -40.850 -24.900 -11.586 1.00 54.25 166 ARG A N 1
ATOM 1368 C CA . ARG A 1 166 ? -40.427 -24.093 -10.437 1.00 54.25 166 ARG A CA 1
ATOM 1369 C C . ARG A 1 166 ? -39.807 -22.747 -10.800 1.00 54.25 166 ARG A C 1
ATOM 1371 O O . ARG A 1 166 ? -39.897 -21.870 -9.962 1.00 54.25 166 ARG A O 1
ATOM 1378 N N . PHE A 1 167 ? -39.315 -22.520 -12.024 1.00 56.94 167 PHE A N 1
ATOM 1379 C CA . PHE A 1 167 ? -38.890 -21.178 -12.461 1.00 56.94 167 PHE A CA 1
ATOM 1380 C C . PHE A 1 167 ? -39.032 -20.991 -13.983 1.00 56.94 167 PHE A C 1
ATOM 1382 O O . PHE A 1 167 ? -38.071 -21.213 -14.722 1.00 56.94 167 PHE A O 1
ATOM 1389 N N . PRO A 1 168 ? -40.211 -20.594 -14.499 1.00 56.84 168 PRO A N 1
ATOM 1390 C CA . PRO A 1 168 ? -40.324 -20.187 -15.895 1.00 56.84 168 PRO A CA 1
ATOM 1391 C C . PRO A 1 168 ? -39.525 -18.889 -16.100 1.00 56.84 168 PRO A C 1
ATOM 1393 O O . PRO A 1 168 ? -39.994 -17.813 -15.750 1.00 56.84 168 PRO A O 1
ATOM 1396 N N . GLY A 1 169 ? -38.306 -18.997 -16.635 1.00 61.12 169 GLY A N 1
ATOM 1397 C CA . GLY A 1 169 ? -37.490 -17.840 -17.024 1.00 61.12 169 GLY A CA 1
ATOM 1398 C C . GLY A 1 169 ? -36.130 -17.696 -16.342 1.00 61.12 169 GLY A C 1
ATOM 1399 O O . GLY A 1 169 ? -35.451 -16.715 -16.625 1.00 61.12 169 GLY A O 1
ATOM 1400 N N . LEU A 1 170 ? -35.692 -18.645 -15.500 1.00 66.31 170 LEU A N 1
ATOM 1401 C CA . LEU A 1 170 ? -34.328 -18.585 -14.948 1.00 66.31 170 LEU A CA 1
ATOM 1402 C C . LEU A 1 170 ? -33.264 -18.761 -16.051 1.00 66.31 170 LEU A C 1
ATOM 1404 O O . LEU A 1 170 ? -32.211 -18.141 -15.974 1.00 66.31 170 LEU A O 1
ATOM 1408 N N . THR A 1 171 ? -33.585 -19.503 -17.118 1.00 58.41 171 THR A N 1
ATOM 1409 C CA . THR A 1 171 ? -32.800 -19.598 -18.362 1.00 58.41 171 THR A CA 1
ATOM 1410 C C . THR A 1 171 ? -33.690 -20.079 -19.528 1.00 58.41 171 THR A C 1
ATOM 1412 O O . THR A 1 171 ? -33.842 -21.283 -19.739 1.00 58.41 171 THR A O 1
ATOM 1415 N N . PRO A 1 172 ? -34.330 -19.193 -20.315 1.00 61.91 172 PRO A N 1
ATOM 1416 C CA . PRO A 1 172 ? -35.000 -19.622 -21.543 1.00 61.91 172 PRO A CA 1
ATOM 1417 C C . PRO A 1 172 ? -33.942 -20.162 -22.522 1.00 61.91 172 PRO A C 1
ATOM 1419 O O . PRO A 1 172 ? -33.232 -19.389 -23.156 1.00 61.91 172 PRO A O 1
ATOM 1422 N N . GLY A 1 173 ? -33.799 -21.488 -22.594 1.00 62.62 173 GLY A N 1
ATOM 1423 C CA . GLY A 1 173 ? -32.839 -22.166 -23.475 1.00 62.62 173 GLY A CA 1
ATOM 1424 C C . GLY A 1 173 ? -31.888 -23.157 -22.798 1.00 62.62 173 GLY A C 1
ATOM 1425 O O . GLY A 1 173 ? -31.111 -23.793 -23.503 1.00 62.62 173 GLY A O 1
ATOM 1426 N N . LEU A 1 174 ? -31.942 -23.333 -21.473 1.00 67.19 174 LEU A N 1
ATOM 1427 C CA . LEU A 1 174 ? -31.272 -24.466 -20.826 1.00 67.19 174 LEU A CA 1
ATOM 1428 C C . LEU A 1 174 ? -32.226 -25.666 -20.861 1.00 67.19 174 LEU A C 1
ATOM 1430 O O . LEU A 1 174 ? -33.350 -25.572 -20.361 1.00 67.19 174 LEU A O 1
ATOM 1434 N N . ALA A 1 175 ? -31.808 -26.761 -21.496 1.00 67.94 175 ALA A N 1
ATOM 1435 C CA . ALA A 1 175 ? -32.569 -28.004 -21.473 1.00 67.94 175 ALA A CA 1
ATOM 1436 C C . ALA A 1 175 ? -32.751 -28.461 -20.013 1.00 67.94 175 ALA A C 1
ATOM 1438 O O . ALA A 1 175 ? -31.842 -28.242 -19.202 1.00 67.94 175 ALA A O 1
ATOM 1439 N N . PRO A 1 176 ? -33.908 -29.044 -19.647 1.00 64.88 176 PRO A N 1
ATOM 1440 C CA . PRO A 1 176 ? -34.034 -29.703 -18.358 1.00 64.88 176 PRO A CA 1
ATOM 1441 C C . PRO A 1 176 ? -32.920 -30.745 -18.266 1.00 64.88 176 PRO A C 1
ATOM 1443 O O . PRO A 1 176 ? -32.833 -31.640 -19.099 1.00 64.88 176 PRO A O 1
ATOM 1446 N N . VAL A 1 177 ? -32.017 -30.547 -17.309 1.00 62.28 177 VAL A N 1
ATOM 1447 C CA . VAL A 1 177 ? -30.968 -31.513 -17.000 1.00 62.28 177 VAL A CA 1
ATOM 1448 C C . VAL A 1 177 ? -31.676 -32.666 -16.300 1.00 62.28 177 VAL A C 1
ATOM 1450 O O . VAL A 1 177 ? -32.027 -32.545 -15.123 1.00 62.28 177 VAL A O 1
ATOM 1453 N N . ASP A 1 178 ? -31.971 -33.729 -17.046 1.00 54.97 178 ASP A N 1
ATOM 1454 C CA . ASP A 1 178 ? -32.456 -34.976 -16.470 1.00 54.97 178 ASP A CA 1
ATOM 1455 C C . ASP A 1 178 ? -31.318 -35.560 -15.627 1.00 54.97 178 ASP A C 1
ATOM 1457 O O . ASP A 1 178 ? -30.196 -35.740 -16.095 1.00 54.97 178 ASP A O 1
ATOM 1461 N N . MET A 1 179 ? -31.582 -35.812 -14.342 1.00 51.44 179 MET A N 1
ATOM 1462 C CA . MET A 1 179 ? -30.590 -36.370 -13.411 1.00 51.44 179 MET A CA 1
ATOM 1463 C C . MET A 1 179 ? -30.306 -37.865 -13.669 1.00 51.44 179 MET A C 1
ATOM 1465 O O . MET A 1 179 ? -29.785 -38.538 -12.785 1.00 51.44 179 MET A O 1
ATOM 1469 N N . GLU A 1 180 ? -30.671 -38.384 -14.846 1.00 55.38 180 GLU A N 1
ATOM 1470 C CA . GLU A 1 180 ? -30.491 -39.785 -15.247 1.00 55.38 180 GLU A CA 1
ATOM 1471 C C . GLU A 1 180 ? -29.241 -40.001 -16.130 1.00 55.38 180 GLU A C 1
ATOM 1473 O O . GLU A 1 180 ? -28.738 -41.117 -16.166 1.00 55.38 180 GLU A O 1
ATOM 1478 N N . ASP A 1 181 ? -28.647 -38.951 -16.716 1.00 53.50 181 ASP A N 1
ATOM 1479 C CA . ASP A 1 181 ? -27.488 -39.070 -17.630 1.00 53.50 181 ASP A CA 1
ATOM 1480 C C . ASP A 1 181 ? -26.120 -38.815 -16.949 1.00 53.50 181 ASP A C 1
ATOM 1482 O O . ASP A 1 181 ? -25.198 -38.282 -17.566 1.00 53.50 181 ASP A O 1
ATOM 1486 N N . SER A 1 182 ? -25.962 -39.134 -15.657 1.00 48.62 182 SER A N 1
ATOM 1487 C CA . SER A 1 182 ? -24.691 -38.895 -14.942 1.00 48.62 182 SER A CA 1
ATOM 1488 C C . SER A 1 182 ? -23.787 -40.122 -14.770 1.00 48.62 182 SER A C 1
ATOM 1490 O O . SER A 1 182 ? -22.758 -39.967 -14.118 1.00 48.62 182 SER A O 1
ATOM 1492 N N . ASP A 1 183 ? -24.100 -41.285 -15.352 1.00 52.44 183 ASP A N 1
ATOM 1493 C CA . ASP A 1 183 ? -23.285 -42.505 -15.191 1.00 52.44 183 ASP A CA 1
ATOM 1494 C C . ASP A 1 183 ? -23.163 -43.344 -16.487 1.00 52.44 183 ASP A C 1
ATO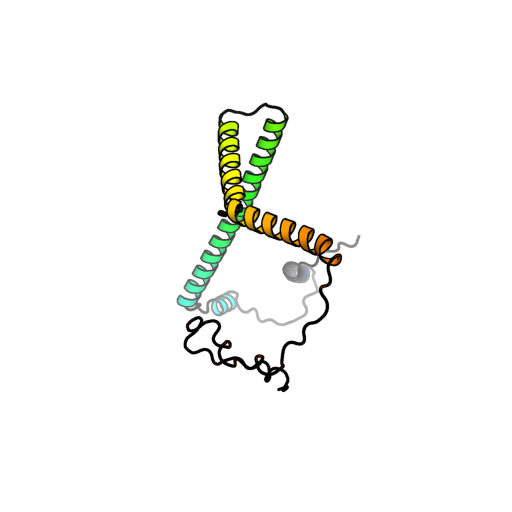M 1496 O O . ASP A 1 183 ? -23.351 -44.559 -16.465 1.00 52.44 183 ASP A O 1
ATOM 1500 N N . GLU A 1 184 ? -22.815 -42.734 -17.625 1.00 43.09 184 GLU A N 1
ATOM 1501 C CA . GLU A 1 184 ? -22.208 -43.481 -18.742 1.00 43.09 184 GLU A CA 1
ATOM 1502 C C . GLU A 1 184 ? -20.813 -42.912 -19.036 1.00 43.09 184 GLU A C 1
ATOM 1504 O O . GLU A 1 184 ? -20.645 -41.757 -19.425 1.00 43.09 184 GLU A O 1
ATOM 1509 N N . GLU A 1 185 ? -19.809 -43.734 -18.725 1.00 44.22 185 GLU A N 1
ATOM 1510 C CA . GLU A 1 185 ? -18.382 -43.504 -18.934 1.00 44.22 185 GLU A CA 1
ATOM 1511 C C . GLU A 1 185 ? -18.050 -43.352 -20.428 1.00 44.22 185 GLU A C 1
ATOM 1513 O O . GLU A 1 185 ? -18.371 -44.241 -21.212 1.00 44.22 185 GLU A O 1
ATOM 1518 N N . ASP A 1 186 ? -17.340 -42.275 -20.783 1.00 43.72 186 ASP A N 1
ATOM 1519 C CA . ASP A 1 186 ? -16.379 -42.191 -21.901 1.00 43.72 186 ASP A CA 1
ATOM 1520 C C . ASP A 1 186 ? -15.340 -41.079 -21.635 1.00 43.72 186 ASP A C 1
ATOM 1522 O O . ASP A 1 186 ? -15.735 -39.919 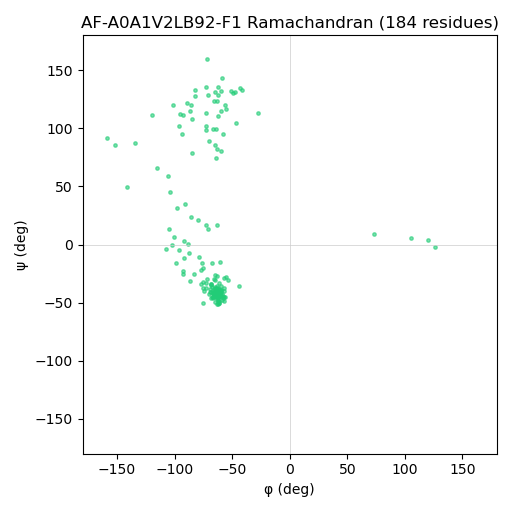-21.357 1.00 43.72 186 ASP A O 1
#

InterPro domains:
  IPR031404 Regulator of rDNA transcription 14 [PF17075] (10-185)

Mean predicted aligned error: 21.04 Å

Sequence (186 aa):
MTITFTKNSKTTGSLNRLLETVLPGHTTNTALKPTSSSQIINSTQKKLKPELVRRQRKKEKLEQRKNVKLERLSREQVESQARYDVLLQHSKHGTLTTDEKKELKRLIKKNVVNVQSWRMENEEELKEIQQDIMELQKTEYTRVKRRPTTKRLDATQLYNKKQAKRFPGLTPGLAPVDMEDSDEED

Solvent-accessible surface area (backbone atoms only — not comparable to full-atom values): 11872 Å² total; per-residue (Å²): 137,86,85,82,79,77,91,46,74,77,56,52,56,54,50,52,53,50,51,45,72,70,42,90,87,56,76,74,87,69,85,69,71,84,69,49,70,65,55,57,50,55,65,70,55,60,72,68,55,69,67,57,53,52,53,48,54,52,50,52,53,48,50,51,52,50,51,56,50,51,54,50,51,54,50,51,50,54,52,50,48,53,51,50,52,52,52,51,51,27,60,73,72,68,68,62,49,76,65,53,51,54,52,50,53,50,51,50,54,53,48,51,53,59,57,53,71,71,50,65,93,56,56,63,63,50,49,50,53,50,47,51,52,55,51,50,57,57,49,55,72,62,50,75,80,65,83,77,80,87,75,88,76,73,86,83,72,80,79,67,87,75,70,85,67,84,62,92,68,84,56,89,83,65,74,84,79,66,92,77,79,83,82,78,93,133

Secondary structure (DSSP, 8-state):
--------HHHHHHHHHHHHHHSTT-----------HHHHHHHHTS---HHHHHHHHHHHHHHHHHHHHHHHHHHHHHHHHHHHHHHHHHHHHT---HHHHHHHHHHHHHHHHHHHTTS-TTHHHHHHHHHHHHHHHHHHHHHTT-----PPPPTTSS--TT---S-TTS-TTPPP--TT-S----

Foldseek 3Di:
DDDDDDDPVVVVVVVVVVVCVVDPPNPPPPPPPPPDPVNVVVVVPPPDDVVVVVVVVVVVVVVVVVVVVVVVVVVVVVVVVVLVVVLVVCVVVVVDDPVSVVVVVVVVVVVVVVVVVPDDPPPPVVVVVVVVVVVVVVVVVVVVPDDDDDDDDDPPPPPPVPPVPPDDPPDPPDDPPDPPPPDDDD

pLDDT: mean 74.23, std 18.06, range [36.5, 98.0]